Protein 9MKR (pdb70)

B-factor: mean 95.69, std 15.06, range [30.0, 100.0]

Sequence (214 aa):
PIVVQAAGGRSWKAVDSVMFQQLQTVAMQHGLVSEDFERQLAYYATTWTSKDILEVLAMMPGNRAQKELIQGKLNEEAERWRRNNPPPPAGGGLTVDQIMGVGQTNQAAAQANMDQARQICLQWVINALRAVRHMAHRPGNPMLVKQKTNEPYEDFAARLLEAIDAEPVTQPIKDYLKLTLSYTNASADCQKQMDRTLGQRVQQASVEEKMQAC

Structure (mmCIF, N/CA/C/O backbone):
data_9MKR
#
_entry.id   9MKR
#
_cell.length_a   1.00
_cell.length_b   1.00
_cell.length_c   1.00
_cell.angle_alpha   90.00
_cell.angle_beta   90.00
_cell.angle_gamma   90.00
#
_symmetry.space_group_name_H-M   'P 1'
#
loop_
_atom_site.group_PDB
_atom_site.id
_atom_site.type_symbol
_atom_site.label_atom_id
_atom_site.label_alt_id
_atom_site.label_comp_id
_atom_site.label_asym_id
_atom_site.label_entity_id
_atom_site.label_seq_id
_atom_site.pdbx_PDB_ins_code
_atom_site.Cartn_x
_atom_site.Cartn_y
_atom_site.Cartn_z
_atom_site.occupancy
_atom_site.B_iso_or_equiv
_atom_site.auth_seq_id
_atom_site.auth_comp_id
_atom_site.auth_asym_id
_atom_site.auth_atom_id
_atom_site.pdbx_PDB_model_num
ATOM 1 N N . PRO A 1 1 ? 106.552 123.307 103.031 1.00 30.00 1 PRO A N 1
ATOM 2 C CA . PRO A 1 1 ? 105.512 122.812 103.919 1.00 30.00 1 PRO A CA 1
ATOM 3 C C . PRO A 1 1 ? 105.898 122.947 105.379 1.00 30.00 1 PRO A C 1
ATOM 4 O O . PRO A 1 1 ? 107.097 123.113 105.678 1.00 30.00 1 PRO A O 1
ATOM 8 N N . ILE A 1 2 ? 104.908 122.877 106.270 1.00 100.00 2 ILE A N 1
ATOM 9 C CA . ILE A 1 2 ? 105.174 122.982 107.734 1.00 100.00 2 ILE A CA 1
ATOM 10 C C . ILE A 1 2 ? 104.758 121.663 108.393 1.00 100.00 2 ILE A C 1
ATOM 11 O O . ILE A 1 2 ? 103.634 121.198 108.115 1.00 100.00 2 ILE A O 1
ATOM 16 N N . VAL A 1 3 ? 105.624 121.088 109.230 1.00 100.00 3 VAL A N 1
ATOM 17 C CA . VAL A 1 3 ? 105.229 119.856 109.974 1.00 100.00 3 VAL A CA 1
ATOM 18 C C . VAL A 1 3 ? 105.023 120.243 111.448 1.00 100.00 3 VAL A C 1
ATOM 19 O O . VAL A 1 3 ? 105.949 120.831 112.048 1.00 100.00 3 VAL A O 1
ATOM 23 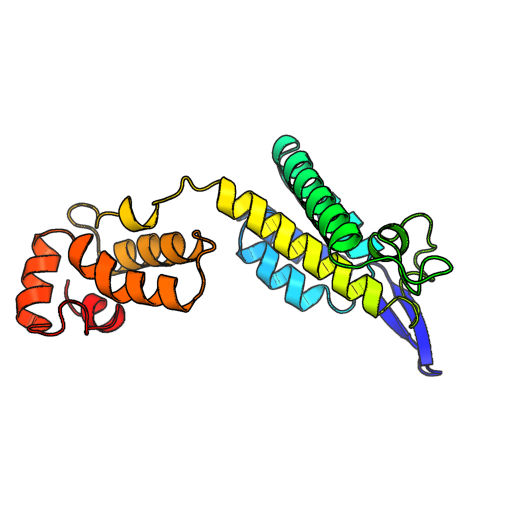N N . VAL A 1 4 ? 103.838 119.954 111.989 1.00 100.00 4 VAL A N 1
ATOM 24 C CA . VAL A 1 4 ? 103.541 120.288 113.413 1.00 100.00 4 VAL A CA 1
ATOM 25 C C . VAL A 1 4 ? 104.051 119.125 114.272 1.00 100.00 4 VAL A C 1
ATOM 26 O O . VAL A 1 4 ? 103.427 118.043 114.231 1.00 100.00 4 VAL A O 1
ATOM 30 N N . GLN A 1 5 ? 105.145 119.338 115.004 1.00 100.00 5 GLN A N 1
ATOM 31 C CA . GLN A 1 5 ? 105.743 118.235 115.799 1.00 100.00 5 GLN A CA 1
ATOM 32 C C . GLN A 1 5 ? 104.814 117.915 116.977 1.00 100.00 5 GLN A C 1
ATOM 33 O O . GLN A 1 5 ? 103.986 118.783 117.321 1.00 100.00 5 GLN A O 1
ATOM 39 N N . ALA A 1 6 ? 104.959 116.731 117.577 1.00 100.00 6 ALA A N 1
ATOM 40 C CA . ALA A 1 6 ? 104.035 116.301 118.655 1.00 100.00 6 ALA A CA 1
ATOM 41 C C . ALA A 1 6 ? 103.993 117.339 119.775 1.00 100.00 6 ALA A C 1
ATOM 42 O O . ALA A 1 6 ? 102.885 117.714 120.213 1.00 100.00 6 ALA A O 1
ATOM 44 N N . ALA A 1 7 ? 105.167 117.756 120.252 1.00 100.00 7 ALA A N 1
ATOM 45 C CA . ALA A 1 7 ? 105.232 118.754 121.343 1.00 100.00 7 ALA A CA 1
ATOM 46 C C . ALA A 1 7 ? 104.324 119.935 121.001 1.00 100.00 7 ALA A C 1
ATOM 47 O O . ALA A 1 7 ? 103.685 120.487 121.921 1.00 100.00 7 ALA A O 1
ATOM 49 N N . GLY A 1 8 ? 104.297 120.334 119.725 1.00 95.94 8 GLY A N 1
ATOM 50 C CA . GLY A 1 8 ? 103.498 121.503 119.307 1.00 95.94 8 GLY A CA 1
ATOM 51 C C . GLY A 1 8 ? 104.332 122.465 118.483 1.00 95.94 8 GLY A C 1
ATOM 52 O O . GLY A 1 8 ? 103.736 123.278 117.749 1.00 95.94 8 GLY A O 1
ATOM 53 N N . GLY A 1 9 ? 105.660 122.380 118.589 1.00 100.00 9 GLY A N 1
ATOM 54 C CA . GLY A 1 9 ? 106.562 123.258 117.817 1.00 100.00 9 GLY A CA 1
ATOM 55 C C . GLY A 1 9 ? 106.523 122.882 116.356 1.00 100.00 9 GLY A C 1
ATOM 56 O O . GLY A 1 9 ? 106.155 121.730 116.066 1.00 100.00 9 GLY A O 1
ATOM 57 N N . ARG A 1 10 ? 106.841 123.804 115.447 1.00 100.00 10 ARG A N 1
ATOM 58 C CA . ARG A 1 10 ? 106.692 123.436 114.015 1.00 100.00 10 ARG A CA 1
ATOM 59 C C . ARG A 1 10 ? 108.067 123.439 113.329 1.00 100.00 10 ARG A C 1
ATOM 60 O O . ARG A 1 10 ? 108.943 124.223 113.750 1.00 100.00 10 ARG A O 1
ATOM 68 N N . SER A 1 11 ? 108.234 122.587 112.316 1.00 100.00 11 SER A N 1
ATOM 69 C CA . SER A 1 11 ? 109.522 122.504 111.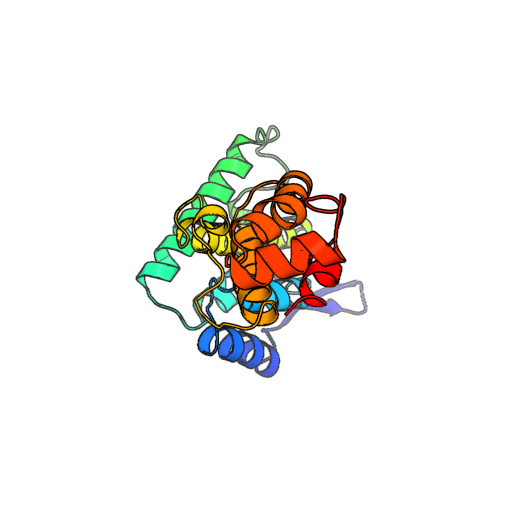581 1.00 100.00 11 SER A CA 1
ATOM 70 C C . SER A 1 11 ? 109.248 122.559 110.075 1.00 100.00 11 SER A C 1
ATOM 71 O O . SER A 1 11 ? 108.115 122.231 109.668 1.00 100.00 11 SER A O 1
ATOM 74 N N . TRP A 1 12 ? 110.257 122.905 109.278 1.00 100.00 12 TRP A N 1
ATOM 75 C CA . TRP A 1 12 ? 110.046 123.049 107.816 1.00 100.00 12 TRP A CA 1
ATOM 76 C C . TRP A 1 12 ? 110.408 121.772 107.065 1.00 100.00 12 TRP A C 1
ATOM 77 O O . TRP A 1 12 ? 111.385 121.105 107.455 1.00 100.00 12 TRP A O 1
ATOM 88 N N . LYS A 1 13 ? 109.633 121.438 106.033 1.00 100.00 13 LYS A N 1
ATOM 89 C CA . LYS A 1 13 ? 109.955 120.274 105.170 1.00 100.00 13 LYS A CA 1
ATOM 90 C C . LYS A 1 13 ? 109.769 120.727 103.715 1.00 100.00 13 LYS A C 1
ATOM 91 O O . LYS A 1 13 ? 108.829 121.507 103.466 1.00 100.00 13 LYS A O 1
ATOM 97 N N . ALA A 1 14 ? 110.623 120.270 102.799 1.00 100.00 14 ALA A N 1
ATOM 98 C CA . ALA A 1 14 ? 110.546 120.719 101.387 1.00 100.00 14 ALA A CA 1
ATOM 99 C C . ALA A 1 14 ? 109.287 120.161 100.720 1.00 100.00 14 ALA A C 1
ATOM 100 O O . ALA A 1 14 ? 108.853 119.055 101.101 1.00 100.00 14 ALA A O 1
ATOM 102 N N . VAL A 1 15 ? 108.721 120.891 99.752 1.00 100.00 15 VAL A N 1
ATOM 103 C CA . VAL A 1 15 ? 107.544 120.355 99.001 1.00 100.00 15 VAL A CA 1
ATOM 104 C C . VAL A 1 15 ? 107.906 118.940 98.528 1.00 100.00 15 VAL A C 1
ATOM 105 O O . VAL A 1 15 ? 109.022 118.753 98.002 1.00 100.00 15 VAL A O 1
ATOM 109 N N . ASP A 1 16 ? 107.000 117.983 98.717 1.00 100.00 16 ASP A N 1
ATOM 110 C CA . ASP A 1 16 ? 107.308 116.575 98.357 1.00 100.00 16 ASP A CA 1
ATOM 111 C C . ASP A 1 16 ? 107.463 116.499 96.837 1.00 100.00 16 ASP A C 1
ATOM 112 O O . ASP A 1 16 ? 106.517 116.894 96.126 1.00 100.00 16 ASP A O 1
ATOM 117 N N . SER A 1 17 ? 108.620 116.034 96.365 1.00 100.00 17 SER A N 1
ATOM 118 C CA . SER A 1 17 ? 108.898 116.009 94.908 1.00 100.00 17 SER A CA 1
ATOM 119 C C . SER A 1 17 ? 107.611 115.695 94.137 1.00 100.00 17 SER A C 1
ATOM 120 O O . SER A 1 17 ? 107.344 116.385 93.132 1.00 100.00 17 SER A O 1
ATOM 123 N N . VAL A 1 18 ? 106.841 114.708 94.596 1.00 100.00 18 VAL A N 1
ATOM 124 C CA . VAL A 1 18 ? 105.630 114.281 93.834 1.00 100.00 18 VAL A CA 1
ATOM 125 C C . VAL A 1 18 ? 104.704 115.493 93.663 1.00 100.00 18 VAL A C 1
ATOM 126 O O . VAL A 1 18 ? 104.299 115.771 92.514 1.00 100.00 18 VAL A O 1
ATOM 130 N N . MET A 1 19 ? 104.401 116.190 94.760 1.00 100.00 19 MET A N 1
ATOM 131 C CA . MET A 1 19 ? 103.464 117.343 94.699 1.00 100.00 19 MET A CA 1
ATOM 132 C C . MET A 1 19 ? 104.059 118.431 93.791 1.00 100.00 19 MET A C 1
ATOM 133 O O . MET A 1 19 ? 103.293 119.044 93.017 1.00 100.00 19 MET A O 1
ATOM 138 N N . PHE A 1 20 ? 105.376 118.643 93.871 1.00 100.00 20 PHE A N 1
ATOM 139 C CA . PHE A 1 20 ? 106.026 119.668 93.014 1.00 100.00 20 PHE A CA 1
ATOM 140 C C . PHE A 1 20 ? 105.823 119.291 91.556 1.00 100.00 20 PHE A C 1
ATOM 141 O O . PHE A 1 20 ? 105.446 120.161 90.744 1.00 100.00 20 PHE A O 1
ATOM 149 N N . GLN A 1 21 ? 106.035 118.015 91.234 1.00 100.00 21 GLN A N 1
ATOM 150 C CA . GLN A 1 21 ? 105.880 117.555 89.830 1.00 100.00 21 GLN A CA 1
ATOM 151 C C . GLN A 1 21 ? 104.412 117.729 89.412 1.00 100.00 21 GLN A C 1
ATOM 152 O O . GLN A 1 21 ? 104.172 118.151 88.263 1.00 100.00 21 GLN A O 1
ATOM 158 N N . GLN A 1 22 ? 103.475 117.424 90.314 1.00 100.00 22 GLN A N 1
ATOM 159 C CA . GLN A 1 22 ? 102.041 117.502 89.945 1.00 100.00 22 GLN A CA 1
ATOM 160 C C . GLN A 1 22 ? 101.691 118.946 89.569 1.00 100.00 22 GLN A C 1
ATOM 161 O O . GLN A 1 22 ? 101.051 119.150 88.523 1.00 100.00 22 GLN A O 1
ATOM 167 N N . LEU A 1 23 ? 102.128 119.910 90.381 1.00 100.00 23 LEU A N 1
ATOM 168 C CA . LEU A 1 23 ? 101.859 121.336 90.063 1.00 100.00 23 LEU A CA 1
ATOM 169 C C . LEU A 1 23 ? 102.608 121.705 88.775 1.00 100.00 23 LEU A C 1
ATOM 170 O O . LEU A 1 23 ? 102.024 122.415 87.929 1.00 100.00 23 LEU A O 1
ATOM 175 N N . GLN A 1 24 ? 103.842 121.220 88.632 1.00 100.00 24 GLN A N 1
ATOM 176 C CA . GLN A 1 24 ? 104.656 121.553 87.437 1.00 100.00 24 GLN A CA 1
ATOM 177 C C . GLN A 1 24 ? 103.938 121.049 86.180 1.00 100.00 24 GLN A C 1
ATOM 178 O O . GLN A 1 24 ? 103.742 121.856 85.247 1.00 100.00 24 GLN A O 1
ATOM 184 N N . THR A 1 25 ? 103.552 119.771 86.161 1.00 100.00 25 THR A N 1
ATOM 185 C CA . THR A 1 25 ? 102.949 119.209 84.933 1.00 100.00 25 THR A CA 1
ATOM 186 C C . THR A 1 25 ? 101.707 120.008 84.605 1.00 100.00 25 THR A C 1
ATOM 187 O O . THR A 1 25 ? 101.507 120.318 83.417 1.00 100.00 25 THR A O 1
ATOM 191 N N . VAL A 1 26 ? 100.916 120.364 85.621 1.00 100.00 26 VAL A N 1
ATOM 192 C CA . VAL A 1 26 ? 99.640 121.094 85.364 1.00 100.00 26 VAL A CA 1
ATOM 193 C C . VAL A 1 26 ? 99.981 122.442 84.713 1.00 100.00 26 VAL A C 1
ATOM 194 O O . VAL A 1 26 ? 99.313 122.810 83.726 1.00 100.00 26 VAL A O 1
ATOM 198 N N . ALA A 1 27 ? 101.007 123.123 85.229 1.00 100.00 27 ALA A N 1
ATOM 199 C CA . ALA A 1 27 ? 101.408 124.426 84.653 1.00 100.00 27 ALA A CA 1
ATOM 200 C C . ALA A 1 27 ? 101.881 124.219 83.214 1.00 100.00 27 ALA A C 1
ATOM 201 O O . ALA A 1 27 ? 101.506 125.010 82.329 1.00 100.00 27 ALA A O 1
ATOM 203 N N . MET A 1 28 ? 102.683 123.177 82.989 1.00 100.00 28 MET A N 1
ATOM 204 C CA . MET A 1 28 ? 103.211 122.914 81.626 1.00 100.00 28 MET A CA 1
ATOM 205 C C . MET A 1 28 ? 102.044 122.571 80.687 1.00 100.00 28 MET A C 1
ATOM 206 O O . MET A 1 28 ? 102.005 123.121 79.565 1.00 100.00 28 MET A O 1
ATOM 211 N N . GLN A 1 29 ? 101.128 121.710 81.137 1.00 100.00 29 GLN A N 1
ATOM 212 C CA . GLN A 1 29 ? 99.965 121.305 80.303 1.00 100.00 29 GLN A CA 1
ATOM 213 C C . GLN A 1 29 ? 99.031 122.501 80.073 1.00 100.00 29 GLN A C 1
ATOM 214 O O . GLN A 1 29 ? 98.532 122.648 78.938 1.00 100.00 29 GLN A O 1
ATOM 220 N N . HIS A 1 30 ? 98.775 123.281 81.122 1.00 100.00 30 HIS A N 1
ATOM 221 C CA . HIS A 1 30 ? 97.900 124.473 80.985 1.00 100.00 30 HIS A CA 1
ATOM 222 C C . HIS A 1 30 ? 98.799 125.709 81.027 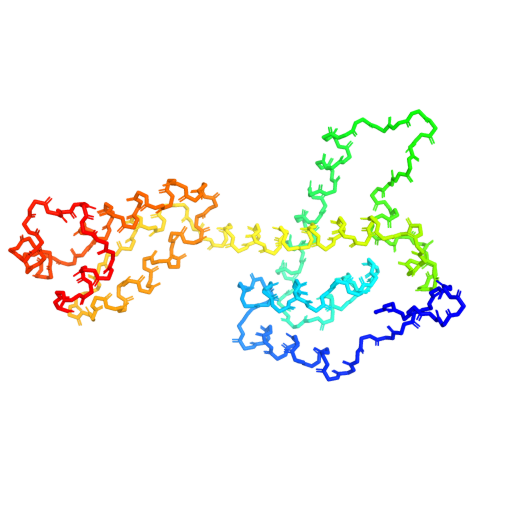1.00 100.00 30 HIS A C 1
ATOM 223 O O . HIS A 1 30 ? 99.579 125.919 80.074 1.00 100.00 30 HIS A O 1
ATOM 230 N N . GLY A 1 31 ? 98.699 126.498 82.096 1.00 100.00 31 GLY A N 1
ATOM 231 C CA . GLY A 1 31 ? 99.590 127.663 82.250 1.00 100.00 31 GLY A CA 1
ATOM 232 C C . GLY A 1 31 ? 99.859 127.934 83.714 1.00 100.00 31 GLY A C 1
ATOM 233 O O . GLY A 1 31 ? 99.022 127.533 84.549 1.00 100.00 31 GLY A O 1
ATOM 234 N N . LEU A 1 32 ? 100.979 128.584 84.030 1.00 100.00 32 LEU A N 1
ATOM 235 C CA . LEU A 1 32 ? 101.219 128.976 85.440 1.00 100.00 32 LEU A CA 1
ATOM 236 C C . LEU A 1 32 ? 100.096 129.948 85.816 1.00 100.00 32 LEU A C 1
ATOM 237 O O . LEU A 1 32 ? 99.583 129.860 86.952 1.00 100.00 32 LEU A O 1
ATOM 242 N N . VAL A 1 33 ? 99.728 130.828 84.883 1.00 100.00 33 VAL A N 1
ATOM 243 C CA . VAL A 1 33 ? 98.638 131.821 85.115 1.00 100.00 33 VAL A CA 1
ATOM 244 C C . VAL A 1 33 ? 97.271 131.137 84.960 1.00 100.00 33 VAL A C 1
ATOM 245 O O . VAL A 1 33 ? 96.256 131.748 85.362 1.00 100.00 33 VAL A O 1
ATOM 249 N N . SER A 1 34 ? 97.236 129.923 84.402 1.00 100.00 34 SER A N 1
ATOM 250 C CA . SER A 1 34 ? 95.936 129.248 84.131 1.00 100.00 34 SER A CA 1
ATOM 251 C C . SER A 1 34 ? 95.143 129.028 85.426 1.00 100.00 34 SER A C 1
ATOM 252 O O . SER A 1 34 ? 95.772 128.922 86.501 1.00 100.00 34 SER A O 1
ATOM 255 N N . GLU A 1 35 ? 93.817 128.922 85.310 1.00 100.00 35 GLU A N 1
ATOM 256 C CA . GLU A 1 35 ? 92.956 128.706 86.498 1.00 100.00 35 GLU A CA 1
ATOM 257 C C . GLU A 1 35 ? 93.328 127.369 87.146 1.00 100.00 35 GLU A C 1
ATOM 258 O O . GLU A 1 35 ? 93.393 127.310 88.390 1.00 100.00 35 GLU A O 1
ATOM 264 N N . ASP A 1 36 ? 93.566 126.343 86.327 1.00 100.00 36 ASP A N 1
ATOM 265 C CA . ASP A 1 36 ? 93.866 124.991 86.874 1.00 100.00 36 ASP A CA 1
ATOM 266 C C . ASP A 1 36 ? 94.996 125.105 87.902 1.00 100.00 36 ASP A C 1
ATOM 267 O O . ASP A 1 36 ? 94.809 124.637 89.046 1.00 100.00 36 ASP A O 1
ATOM 272 N N . PHE A 1 37 ? 96.121 125.705 87.508 1.00 100.00 37 PHE A N 1
ATOM 273 C CA . PHE A 1 37 ? 97.276 125.815 88.439 1.00 100.00 37 PHE A CA 1
ATOM 274 C C . PHE A 1 37 ? 96.812 126.514 89.716 1.00 100.00 37 PHE A C 1
ATOM 275 O O . PHE A 1 37 ? 97.191 126.073 90.822 1.00 100.00 37 PHE A O 1
ATOM 283 N N . GLU A 1 38 ? 95.990 127.556 89.576 1.00 100.00 38 GLU A N 1
ATOM 284 C CA . GLU A 1 38 ? 95.554 128.334 90.762 1.00 100.00 38 GLU A CA 1
ATOM 285 C C . GLU A 1 38 ? 94.776 127.407 91.703 1.00 100.00 38 GLU A C 1
ATOM 286 O O . GLU A 1 38 ? 94.995 127.485 92.930 1.00 100.00 38 GLU A O 1
ATOM 292 N N . ARG A 1 39 ? 93.894 126.575 91.143 1.00 100.00 39 ARG A N 1
ATOM 293 C CA . ARG A 1 39 ? 93.046 125.683 91.975 1.00 100.00 39 ARG A CA 1
ATOM 294 C C . ARG A 1 39 ? 93.940 124.744 92.794 1.00 100.00 39 ARG A C 1
ATOM 295 O O . ARG A 1 39 ? 93.838 124.763 94.041 1.00 100.00 39 ARG A O 1
ATOM 303 N N . GLN A 1 40 ? 94.790 123.966 92.120 1.00 100.00 40 GLN A N 1
ATOM 304 C CA . GLN A 1 40 ? 95.614 122.969 92.851 1.00 100.00 40 GLN A CA 1
ATOM 305 C C . GLN A 1 40 ? 96.534 123.707 93.835 1.00 100.00 40 GLN A C 1
ATOM 306 O O . GLN A 1 40 ? 96.701 123.213 94.971 1.00 100.00 40 GLN A O 1
ATOM 312 N N . LEU A 1 41 ? 97.093 124.841 93.410 1.00 100.00 41 LEU A N 1
ATOM 313 C CA . LEU A 1 41 ? 98.005 125.610 94.292 1.00 100.00 41 LEU A CA 1
ATOM 314 C C . LEU A 1 41 ? 97.276 125.909 95.606 1.00 100.00 41 LEU A C 1
ATOM 315 O O . LEU A 1 41 ? 97.811 125.540 96.665 1.00 100.00 41 LEU A O 1
ATOM 320 N N . ALA A 1 42 ? 96.072 126.479 95.534 1.00 100.00 42 ALA A N 1
ATOM 321 C CA . ALA A 1 42 ? 95.380 126.901 96.776 1.00 100.00 42 ALA A CA 1
ATOM 322 C C . ALA A 1 42 ? 95.138 125.700 97.689 1.00 100.00 42 ALA A C 1
ATOM 323 O O . ALA A 1 42 ? 95.351 125.826 98.913 1.00 100.00 42 ALA A O 1
ATOM 325 N N . TYR A 1 43 ? 94.707 124.575 97.122 1.00 100.00 43 TYR A N 1
ATOM 326 C CA . TYR A 1 43 ? 94.378 123.397 97.965 1.00 100.00 43 TYR A CA 1
ATOM 327 C C . TYR A 1 43 ? 95.634 122.892 98.663 1.00 100.00 43 TYR A C 1
ATOM 328 O O . TYR A 1 43 ? 95.569 122.589 99.871 1.00 100.00 43 TYR A O 1
ATOM 337 N N . TYR A 1 44 ? 96.755 122.818 97.941 1.00 100.00 44 TYR A N 1
ATOM 338 C CA . TYR A 1 44 ? 97.981 122.211 98.527 1.00 100.00 44 TYR A CA 1
ATOM 339 C C . TYR A 1 44 ? 98.889 123.241 99.184 1.00 100.00 44 TYR A C 1
ATOM 340 O O . TYR A 1 44 ? 99.866 122.807 99.823 1.00 100.00 44 TYR A O 1
ATOM 349 N N . ALA A 1 45 ? 98.601 124.539 99.060 1.00 100.00 45 ALA A N 1
ATOM 350 C CA . ALA A 1 45 ? 99.557 125.556 99.573 1.00 100.00 45 ALA A CA 1
ATOM 351 C C . ALA A 1 45 ? 99.271 125.952 101.023 1.00 100.00 45 ALA A C 1
ATOM 352 O O . ALA A 1 45 ? 100.032 126.784 101.560 1.00 100.00 45 ALA A O 1
ATOM 354 N N . THR A 1 46 ? 98.203 125.417 101.613 1.00 100.00 46 THR A N 1
ATOM 355 C CA . THR A 1 46 ? 97.851 125.777 102.999 1.00 100.00 46 THR A CA 1
ATOM 356 C C . THR A 1 46 ? 99.065 125.549 103.871 1.00 100.00 46 THR A C 1
ATOM 357 O O . THR A 1 46 ? 99.483 126.501 104.565 1.00 100.00 46 THR A O 1
ATOM 361 N N . THR A 1 47 ? 99.617 124.336 103.842 1.00 100.00 47 THR A N 1
ATOM 362 C CA . THR A 1 47 ? 100.807 123.987 104.649 1.00 100.00 47 THR A CA 1
ATOM 363 C C . THR A 1 47 ? 102.011 124.791 104.206 1.00 100.00 47 THR A C 1
ATOM 364 O O . THR A 1 47 ? 102.822 125.151 105.081 1.00 100.00 47 THR A O 1
ATOM 368 N N . TRP A 1 48 ? 102.141 125.076 102.909 1.00 100.00 48 TRP A N 1
ATOM 369 C CA . TRP A 1 48 ? 103.367 125.733 102.384 1.00 100.00 48 TRP A CA 1
ATOM 370 C C . TRP A 1 48 ? 103.683 127.032 103.113 1.00 100.00 48 TRP A C 1
ATOM 371 O O . TRP A 1 48 ? 102.766 127.854 103.270 1.00 100.00 48 TRP A O 1
ATOM 382 N N . THR A 1 49 ? 104.956 127.233 103.469 1.00 100.00 49 THR A N 1
ATOM 383 C CA . THR A 1 49 ? 105.396 128.471 104.147 1.00 100.00 49 THR A CA 1
ATOM 384 C C . THR A 1 49 ? 105.398 129.587 103.135 1.00 100.00 49 THR A C 1
ATOM 385 O O . THR A 1 49 ? 105.422 129.284 101.925 1.00 100.00 49 THR A O 1
ATOM 389 N N . SER A 1 50 ? 105.428 130.837 103.597 1.00 100.00 50 SER A N 1
ATOM 390 C CA . SER A 1 50 ? 105.345 131.984 102.658 1.00 100.00 50 SER A CA 1
ATOM 391 C C . SER A 1 50 ? 106.517 131.915 101.672 1.00 100.00 50 SER A C 1
ATOM 392 O O . SER A 1 50 ? 106.295 132.174 100.470 1.00 100.00 50 SER A O 1
ATOM 395 N N . LYS A 1 51 ? 107.707 131.560 102.161 1.00 100.00 51 LYS A N 1
ATOM 396 C CA . LYS A 1 51 ? 108.900 131.479 101.281 1.00 100.00 51 LYS A CA 1
ATOM 397 C C . LYS A 1 51 ? 108.673 130.408 100.205 1.00 100.00 51 LYS A C 1
ATOM 398 O O . LYS A 1 51 ? 108.998 130.673 99.028 1.00 100.00 51 LYS A O 1
ATOM 404 N N . ASP A 1 52 ? 108.123 129.255 100.592 1.00 100.00 52 ASP A N 1
ATOM 405 C CA . ASP A 1 52 ? 107.921 128.146 99.620 1.00 100.00 52 ASP A CA 1
ATOM 406 C C . ASP A 1 52 ? 106.931 128.598 98.542 1.00 100.00 52 ASP A C 1
ATOM 407 O O . ASP A 1 52 ? 107.184 128.322 97.352 1.00 100.00 52 ASP A O 1
ATOM 412 N N . ILE A 1 53 ? 105.862 129.290 98.945 1.00 100.00 53 ILE A N 1
ATOM 413 C CA . ILE A 1 53 ? 104.820 129.739 97.974 1.00 100.00 53 ILE A CA 1
ATOM 414 C C . ILE A 1 53 ? 105.506 130.578 96.887 1.00 100.00 53 ILE A C 1
ATOM 415 O O . ILE A 1 53 ? 104.984 130.621 95.754 1.00 100.00 53 ILE A O 1
ATOM 420 N N . LEU A 1 54 ? 106.640 131.200 97.217 1.00 100.00 54 LEU A N 1
ATOM 421 C CA . LEU A 1 54 ? 107.358 132.062 96.246 1.00 100.00 54 LEU A CA 1
ATOM 422 C C . LEU A 1 54 ? 108.483 131.292 95.528 1.00 100.00 54 LEU A C 1
ATOM 423 O O . LEU A 1 54 ? 108.699 131.590 94.340 1.00 100.00 54 LEU A O 1
ATOM 428 N N . GLU A 1 55 ? 109.179 130.361 96.195 1.00 100.00 55 GLU A N 1
ATOM 429 C CA . GLU A 1 55 ? 110.209 129.513 95.532 1.00 100.00 55 GLU A CA 1
ATOM 430 C C . GLU A 1 55 ? 109.547 128.448 94.645 1.00 100.00 55 GLU A C 1
ATOM 431 O O . GLU A 1 55 ? 110.004 128.294 93.507 1.00 100.00 55 GLU A O 1
ATOM 437 N N . VAL A 1 56 ? 108.483 127.786 95.109 1.00 100.00 56 VAL A N 1
ATOM 438 C CA . VAL A 1 56 ? 107.860 126.678 94.322 1.00 100.00 56 VAL A CA 1
ATOM 439 C C . VAL A 1 56 ? 106.965 127.301 93.240 1.00 100.00 56 VAL A C 1
ATOM 440 O O . VAL A 1 56 ? 106.335 126.549 92.496 1.00 100.00 56 VAL A O 1
ATOM 444 N N . LEU A 1 57 ? 106.869 128.627 93.177 1.00 100.00 57 LEU A N 1
ATOM 445 C CA . LEU A 1 57 ? 106.143 129.270 92.052 1.00 100.00 57 LEU A CA 1
ATOM 446 C C . LEU A 1 57 ? 107.200 129.629 91.006 1.00 100.00 57 LEU A C 1
ATOM 447 O O . LEU A 1 57 ? 106.917 129.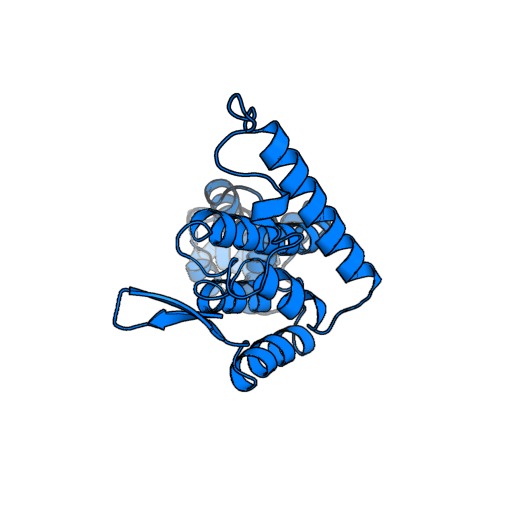487 89.805 1.00 100.00 57 LEU A O 1
ATOM 452 N N . ALA A 1 58 ? 108.386 130.047 91.448 1.00 100.00 58 ALA A N 1
ATOM 453 C CA . ALA A 1 58 ? 109.442 130.491 90.508 1.00 100.00 58 ALA A CA 1
ATOM 454 C C . ALA A 1 58 ? 110.108 129.298 89.823 1.00 100.00 58 ALA A C 1
ATOM 455 O O . ALA A 1 58 ? 110.770 129.516 88.796 1.00 100.00 58 ALA A O 1
ATOM 457 N N . MET A 1 59 ? 109.950 128.088 90.362 1.00 100.00 59 MET A N 1
ATOM 458 C CA . MET A 1 59 ? 110.508 126.884 89.698 1.00 100.00 59 MET A CA 1
ATOM 459 C C . MET A 1 59 ? 109.501 126.341 88.676 1.00 100.00 59 MET A C 1
ATOM 460 O O . MET A 1 59 ? 109.907 125.478 87.881 1.00 100.00 59 MET A O 1
ATOM 465 N N . MET A 1 60 ? 108.250 126.815 88.689 1.00 100.00 60 MET A N 1
ATOM 466 C CA . MET A 1 60 ? 107.191 126.268 87.796 1.00 100.00 60 MET A CA 1
ATOM 467 C C . MET A 1 60 ? 107.437 126.708 86.352 1.00 100.00 60 MET A C 1
ATOM 468 O O . MET A 1 60 ? 108.006 127.785 86.150 1.00 100.00 60 MET A O 1
ATOM 473 N N . PRO A 1 61 ? 107.018 125.930 85.339 1.00 100.00 61 PRO A N 1
ATOM 474 C CA . PRO A 1 61 ? 107.351 126.264 83.964 1.00 100.00 61 PRO A CA 1
ATOM 475 C C . PRO A 1 61 ? 106.517 127.344 83.313 1.00 100.00 61 PRO A C 1
ATOM 476 O O . PRO A 1 61 ? 105.292 127.217 83.205 1.00 100.00 61 PRO A O 1
ATOM 480 N N . GLY A 1 62 ? 107.185 128.396 82.851 1.00 100.00 62 GLY A N 1
ATOM 481 C CA . GLY A 1 62 ? 106.473 129.497 82.183 1.00 100.00 62 GLY A CA 1
ATOM 482 C C . GLY A 1 62 ? 107.422 130.418 81.447 1.00 100.00 62 GLY A C 1
ATOM 483 O O . GLY A 1 62 ? 108.644 130.275 81.635 1.00 100.00 62 GLY A O 1
ATOM 484 N N . ASN A 1 63 ? 106.884 131.344 80.652 1.00 100.00 63 ASN A N 1
ATOM 485 C CA . ASN A 1 63 ? 107.722 132.335 79.925 1.00 100.00 63 ASN A CA 1
ATOM 486 C C . ASN A 1 63 ? 108.318 133.323 80.932 1.00 100.00 63 ASN A C 1
ATOM 487 O O . ASN A 1 63 ? 107.740 133.482 82.025 1.00 100.00 63 ASN A O 1
ATOM 492 N N . ARG A 1 64 ? 109.433 133.964 80.581 1.00 100.00 64 ARG A N 1
ATOM 493 C CA . ARG A 1 64 ? 110.094 134.932 81.494 1.00 100.00 64 ARG A CA 1
ATOM 494 C C . ARG A 1 64 ? 109.350 136.276 81.461 1.00 100.00 64 ARG A C 1
ATOM 495 O O . ARG A 1 64 ? 109.399 137.005 82.471 1.00 100.00 64 ARG A O 1
ATOM 503 N N . ALA A 1 65 ? 108.699 136.594 80.341 1.00 100.00 65 ALA A N 1
ATOM 504 C CA . ALA A 1 65 ? 107.879 137.825 80.305 1.00 100.00 65 ALA A CA 1
ATOM 505 C C . ALA A 1 65 ? 106.706 137.626 81.263 1.00 100.00 65 ALA A C 1
ATOM 506 O O . ALA A 1 65 ? 106.382 138.557 82.027 1.00 100.00 65 ALA A O 1
ATOM 508 N N . GLN A 1 66 ? 106.118 136.428 81.244 1.00 100.00 66 GLN A N 1
ATOM 509 C CA . GLN A 1 66 ? 104.966 136.120 82.127 1.00 100.00 66 GLN A CA 1
ATOM 510 C C . GLN A 1 66 ? 105.389 136.225 83.597 1.00 100.00 66 GLN A C 1
ATOM 511 O O . GLN A 1 66 ? 104.624 136.811 84.391 1.00 100.00 66 GLN A O 1
ATOM 517 N N . LYS A 1 67 ? 106.567 135.699 83.938 1.00 100.00 67 LYS A N 1
ATOM 518 C CA . LYS A 1 67 ? 106.995 135.693 85.362 1.00 100.00 67 LYS A CA 1
ATOM 519 C C . LYS A 1 67 ? 107.177 137.142 85.836 1.00 100.00 67 LYS A C 1
ATOM 520 O O . LYS A 1 67 ? 106.799 137.439 86.989 1.00 100.00 67 LYS A O 1
ATOM 526 N N . GLU A 1 68 ? 107.716 138.009 84.976 1.00 100.00 68 GLU A N 1
ATOM 527 C CA . GLU A 1 68 ? 107.847 139.438 85.348 1.00 100.00 68 GLU A CA 1
ATOM 528 C C . GLU A 1 68 ? 106.459 139.980 85.715 1.00 100.00 68 GLU A C 1
ATOM 529 O O . GLU A 1 68 ? 106.344 140.642 86.763 1.00 100.00 68 GLU A O 1
ATOM 535 N N . LEU A 1 69 ? 105.440 139.680 84.903 1.00 100.00 69 LEU A N 1
ATOM 536 C CA . LEU A 1 69 ? 104.068 140.191 85.155 1.00 100.00 69 LEU A CA 1
ATOM 537 C C . LEU A 1 69 ? 103.543 139.631 86.486 1.00 100.00 69 LEU A C 1
ATOM 538 O O . LEU A 1 69 ? 103.000 140.418 87.272 1.00 100.00 69 LEU A O 1
ATOM 543 N N . ILE A 1 70 ? 103.737 138.336 86.746 1.00 100.00 70 ILE A N 1
ATOM 544 C CA . ILE A 1 70 ? 103.231 137.705 88.002 1.00 100.00 70 ILE A CA 1
ATOM 545 C C . ILE A 1 70 ? 103.928 138.396 89.179 1.00 100.00 70 ILE A C 1
ATOM 546 O O . ILE A 1 70 ? 103.292 138.555 90.234 1.00 100.00 70 ILE A O 1
ATOM 551 N N . GLN A 1 71 ? 105.184 138.794 88.998 1.00 100.00 71 GLN A N 1
ATOM 552 C CA . GLN A 1 71 ? 105.907 139.529 90.066 1.00 100.00 71 GLN A CA 1
ATOM 553 C C . GLN A 1 71 ? 105.496 141.004 90.010 1.00 100.00 71 GLN A C 1
ATOM 554 O O . GLN A 1 71 ? 105.569 141.667 91.062 1.00 100.00 71 GLN A O 1
ATOM 560 N N . GLY A 1 72 ? 105.050 141.496 88.849 1.00 100.00 72 GLY A N 1
ATOM 561 C CA . GLY A 1 72 ? 104.577 142.885 88.819 1.00 100.00 72 GLY A CA 1
ATOM 562 C C . GLY A 1 72 ? 103.373 142.953 89.729 1.00 100.00 72 GLY A C 1
ATOM 563 O O . GLY A 1 72 ? 103.399 143.770 90.664 1.00 100.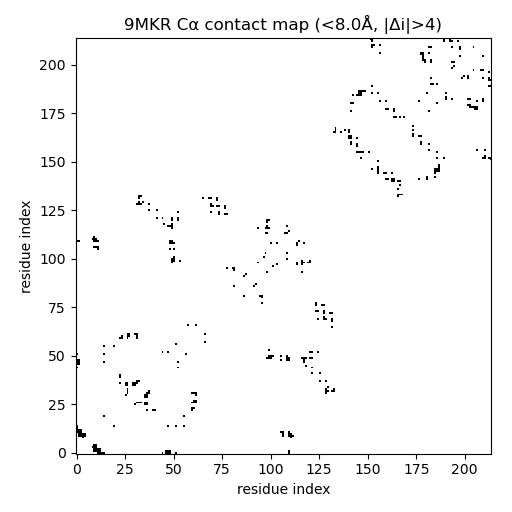00 72 GLY A O 1
ATOM 564 N N . LYS A 1 73 ? 102.392 142.070 89.532 1.00 100.00 73 LYS A N 1
ATOM 565 C CA . LYS A 1 73 ? 101.134 142.097 90.312 1.00 100.00 73 LYS A CA 1
ATOM 566 C C . LYS A 1 73 ? 101.404 141.818 91.792 1.00 100.00 73 LYS A C 1
ATOM 567 O O . LYS A 1 73 ? 100.709 142.388 92.608 1.00 100.00 73 LYS A O 1
ATOM 573 N N . LEU A 1 74 ? 102.320 140.933 92.134 1.00 100.00 74 LEU A N 1
ATOM 574 C CA . LEU A 1 74 ? 102.536 140.570 93.553 1.00 100.00 74 LEU A CA 1
ATOM 575 C C . LEU A 1 74 ? 103.054 141.828 94.225 1.00 100.00 74 LEU A C 1
ATOM 576 O O . LEU A 1 74 ? 102.790 141.996 95.417 1.00 100.00 74 LEU A O 1
ATOM 581 N N . ASN A 1 75 ? 103.750 142.681 93.472 1.00 100.00 75 ASN A N 1
ATOM 582 C CA . ASN A 1 75 ? 104.236 143.968 94.038 1.00 100.00 75 ASN A CA 1
ATOM 583 C C . ASN A 1 75 ? 103.041 144.898 94.262 1.00 100.00 75 ASN A C 1
ATOM 584 O O . ASN A 1 75 ? 102.943 145.479 95.363 1.00 100.00 75 ASN A O 1
ATOM 589 N N . GLU A 1 76 ? 102.149 145.011 93.277 1.00 100.00 76 GLU A N 1
ATOM 590 C CA . GLU A 1 76 ? 101.035 145.982 93.444 1.00 100.00 76 GLU A CA 1
ATOM 591 C C . GLU A 1 76 ? 100.098 145.433 94.537 1.00 100.00 76 GLU A C 1
ATOM 592 O O . GLU A 1 76 ? 99.522 146.250 95.280 1.00 100.00 76 GLU A O 1
ATOM 598 N N . GLU A 1 77 ? 99.984 144.108 94.666 1.00 100.00 77 GLU A N 1
ATOM 599 C CA . GLU A 1 77 ? 99.172 143.561 95.783 1.00 100.00 77 GLU A CA 1
ATOM 600 C C . GLU A 1 77 ? 99.820 143.995 97.101 1.00 100.00 77 GLU A C 1
ATOM 601 O O . GLU A 1 77 ? 99.088 144.434 98.013 1.00 100.00 77 GLU A O 1
ATOM 607 N N . ALA A 1 78 ? 101.147 143.884 97.182 1.00 100.00 78 ALA A N 1
ATOM 608 C CA . ALA A 1 78 ? 101.857 144.242 98.430 1.00 100.00 78 ALA A CA 1
ATOM 609 C C . ALA A 1 78 ? 101.699 145.735 98.715 1.00 100.00 78 ALA A C 1
ATOM 610 O O . ALA A 1 78 ? 101.413 146.097 99.877 1.00 100.00 78 ALA A O 1
ATOM 612 N N . GLU A 1 79 ? 101.865 146.578 97.691 1.00 100.00 79 GLU A N 1
ATOM 613 C CA . GLU A 1 79 ? 101.814 148.043 97.945 1.00 100.00 79 GLU A CA 1
ATOM 614 C C . GLU A 1 79 ? 100.387 148.368 98.411 1.00 100.00 79 GLU A C 1
ATOM 615 O O . GLU A 1 79 ? 100.235 149.177 99.347 1.00 100.00 79 GLU A O 1
ATOM 621 N N . ARG A 1 80 ? 99.391 147.728 97.794 1.00 100.00 80 ARG A N 1
ATOM 622 C CA . ARG A 1 80 ? 97.984 147.936 98.217 1.00 100.00 80 ARG A CA 1
ATOM 623 C C . ARG A 1 80 ? 97.864 147.574 99.704 1.00 100.00 80 ARG A C 1
ATOM 624 O O . ARG A 1 80 ? 97.375 148.415 100.481 1.00 100.00 80 ARG A O 1
ATOM 632 N N . TRP A 1 81 ? 98.309 146.406 100.090 1.00 100.00 81 TRP A N 1
ATOM 633 C CA . TRP A 1 81 ? 98.178 145.935 101.491 1.00 100.00 81 TRP A CA 1
ATOM 634 C C . TRP A 1 81 ? 98.868 146.939 102.406 1.00 100.00 81 TRP A C 1
ATOM 635 O O . TRP A 1 81 ? 98.317 147.259 103.482 1.00 100.00 81 TRP A O 1
ATOM 646 N N . ARG A 1 82 ? 100.031 147.431 101.979 1.00 100.00 82 ARG A N 1
ATOM 647 C CA . ARG A 1 82 ? 100.774 148.437 102.776 1.00 100.00 82 ARG A CA 1
ATOM 648 C C . ARG A 1 82 ? 99.912 149.700 102.890 1.00 100.00 82 ARG A C 1
ATOM 649 O O . ARG A 1 82 ? 99.900 150.316 103.974 1.00 100.00 82 ARG A O 1
ATOM 657 N N . ARG A 1 83 ? 99.231 150.071 101.803 1.00 100.00 83 ARG A N 1
ATOM 658 C CA . ARG A 1 83 ? 98.354 151.269 101.818 1.00 100.00 83 ARG A CA 1
ATOM 659 C C . ARG A 1 83 ? 97.052 150.941 102.560 1.00 100.00 83 ARG A C 1
ATOM 660 O O . ARG A 1 83 ? 96.807 151.560 103.617 1.00 100.00 83 ARG A O 1
ATOM 668 N N . ASN A 1 84 ? 96.255 150.011 102.026 1.00 100.00 84 ASN A N 1
ATOM 669 C CA . ASN A 1 84 ? 94.935 149.695 102.643 1.00 100.00 84 ASN A CA 1
ATOM 670 C C . ASN A 1 84 ? 95.049 149.763 104.167 1.00 100.00 84 ASN A C 1
ATOM 671 O O . ASN A 1 84 ? 94.099 150.260 104.803 1.00 100.00 84 ASN A O 1
ATOM 676 N N . ASN A 1 85 ? 96.151 149.270 104.736 1.00 66.15 85 ASN A N 1
ATOM 677 C CA . ASN A 1 85 ? 96.228 149.232 106.219 1.00 66.15 85 ASN A CA 1
ATOM 678 C C . ASN A 1 85 ? 97.295 150.207 106.706 1.00 66.15 85 ASN A C 1
ATOM 679 O O . ASN A 1 85 ? 98.460 150.065 106.294 1.00 66.15 85 ASN A O 1
ATOM 684 N N . PRO A 1 86 ? 96.984 151.147 107.622 1.00 96.39 86 PRO A N 1
ATOM 685 C CA . PRO A 1 86 ? 98.020 151.994 108.188 1.00 96.39 86 PRO A CA 1
ATOM 686 C C . PRO A 1 86 ? 98.901 151.077 109.005 1.00 96.39 86 PRO A C 1
ATOM 687 O O . PRO A 1 86 ? 98.359 150.168 109.665 1.00 96.39 86 PRO A O 1
ATOM 691 N N . PRO A 1 87 ? 100.240 151.249 109.025 1.00 94.62 87 PRO A N 1
ATOM 692 C CA . PRO A 1 87 ? 101.056 150.438 109.912 1.00 94.62 87 PRO A CA 1
ATOM 693 C C . PRO A 1 87 ? 100.683 150.789 111.339 1.00 94.62 87 PRO A C 1
ATOM 694 O O . PRO A 1 87 ? 100.485 151.985 111.633 1.00 94.62 87 PRO A O 1
ATOM 698 N N . PRO A 1 88 ? 100.587 149.815 112.270 1.00 53.89 88 PRO A N 1
ATOM 699 C CA . PRO A 1 88 ? 100.357 150.134 113.673 1.00 53.89 88 PRO A CA 1
ATOM 700 C C . PRO A 1 88 ? 101.609 150.799 114.214 1.00 53.89 88 PRO A C 1
ATOM 701 O O . PRO A 1 88 ? 102.701 150.550 113.670 1.00 53.89 88 PRO A O 1
ATOM 705 N N . PRO A 1 89 ? 101.528 151.643 115.268 1.00 30.00 89 PRO A N 1
ATOM 706 C CA . PRO A 1 89 ? 102.694 152.390 115.717 1.00 30.00 89 PRO A CA 1
ATOM 707 C C . PRO A 1 89 ? 103.707 151.362 116.183 1.00 30.00 89 PRO A C 1
ATOM 708 O O . PRO A 1 89 ? 103.243 150.351 116.754 1.00 30.00 89 PRO A O 1
ATOM 712 N N . ALA A 1 90 ? 105.009 151.587 115.937 1.00 30.00 90 ALA A N 1
ATOM 713 C CA . ALA A 1 90 ? 106.076 150.572 116.163 1.00 30.00 90 ALA A CA 1
ATOM 714 C C . ALA A 1 90 ? 106.109 149.667 114.927 1.00 30.00 90 ALA A C 1
ATOM 715 O O . ALA A 1 90 ? 106.853 148.663 114.934 1.00 30.00 90 ALA A O 1
ATOM 717 N N . GLY A 1 91 ? 105.322 150.009 113.902 1.00 30.00 91 GLY A N 1
ATOM 718 C CA . GLY A 1 91 ? 105.299 149.286 112.610 1.00 30.00 91 GLY A CA 1
ATOM 719 C C . GLY A 1 91 ? 104.396 148.075 112.639 1.00 30.00 91 GLY A C 1
ATOM 720 O O . GLY A 1 91 ? 104.303 147.395 111.594 1.00 30.00 91 GLY A O 1
ATOM 721 N N . GLY A 1 92 ? 103.744 147.800 113.769 1.00 46.10 92 GLY A N 1
ATOM 722 C CA . GLY A 1 92 ? 102.694 146.765 113.804 1.00 46.10 92 GLY A CA 1
ATOM 723 C C . GLY A 1 92 ? 103.157 145.336 113.925 1.00 46.10 92 GLY A C 1
ATOM 724 O O . GLY A 1 92 ? 104.382 145.108 113.990 1.00 46.10 92 GLY A O 1
ATOM 72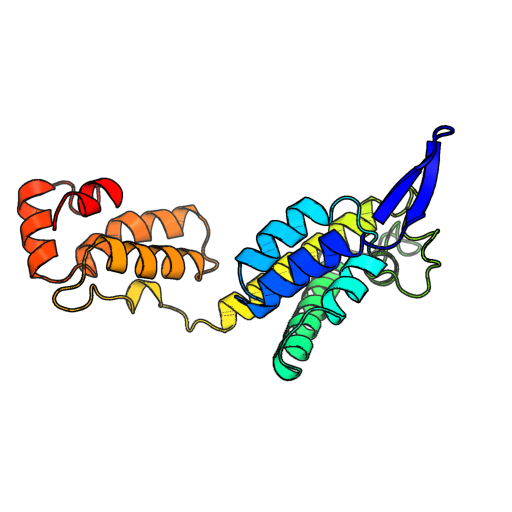5 N N . GLY A 1 93 ? 102.201 144.404 113.953 1.00 76.69 93 GLY A N 1
ATOM 726 C CA . GLY A 1 93 ? 102.517 142.965 113.932 1.00 76.69 93 GLY A CA 1
ATOM 727 C C . GLY A 1 93 ? 103.196 142.499 112.661 1.00 76.69 93 GLY A C 1
ATOM 728 O O . GLY A 1 93 ? 104.128 141.677 112.771 1.00 76.69 93 GLY A O 1
ATOM 729 N N . LEU A 1 94 ? 102.767 142.994 111.491 1.00 100.00 94 LEU A N 1
ATOM 730 C CA . LEU A 1 94 ? 103.276 142.396 110.228 1.00 100.00 94 LEU A CA 1
ATOM 731 C C . LEU A 1 94 ? 103.824 143.408 109.211 1.00 100.00 94 LEU A C 1
ATOM 732 O O . LEU A 1 94 ? 103.471 144.597 109.314 1.00 100.00 94 LEU A O 1
ATOM 737 N N . THR A 1 95 ? 104.636 142.936 108.258 1.00 100.00 95 THR A N 1
ATOM 738 C CA . THR A 1 95 ? 105.252 143.759 107.204 1.00 100.00 95 THR A CA 1
ATOM 739 C C . THR A 1 95 ? 105.151 142.988 105.916 1.00 100.00 95 THR A C 1
ATOM 740 O O . THR A 1 95 ? 105.115 141.752 105.988 1.00 100.00 95 THR A O 1
ATOM 744 N N . VAL A 1 96 ? 105.172 143.663 104.769 1.00 100.00 96 VAL A N 1
ATOM 745 C CA . VAL A 1 96 ? 105.171 142.922 103.475 1.00 100.00 96 VAL A CA 1
ATOM 746 C C . VAL A 1 96 ? 106.383 141.983 103.491 1.00 100.00 96 VAL A C 1
ATOM 747 O O . VAL A 1 96 ? 106.257 140.843 103.020 1.00 100.00 96 VAL A O 1
ATOM 751 N N . ASP A 1 97 ? 107.504 142.435 104.039 1.00 100.00 97 ASP A N 1
ATOM 752 C CA . ASP A 1 97 ? 108.681 141.538 104.170 1.00 100.00 97 ASP A CA 1
ATOM 753 C C . ASP A 1 97 ? 108.262 140.262 104.899 1.00 100.00 97 ASP A C 1
ATOM 754 O O . ASP A 1 97 ? 108.461 139.180 104.324 1.00 100.00 97 ASP A O 1
ATOM 759 N N . GLN A 1 98 ? 107.716 140.366 106.113 1.00 100.00 98 GLN A N 1
ATOM 760 C CA . GLN A 1 98 ? 107.417 139.106 106.828 1.00 100.00 98 GLN A CA 1
ATOM 761 C C . GLN A 1 98 ? 106.514 138.277 105.922 1.00 100.00 98 GLN A C 1
ATOM 762 O O . GLN A 1 98 ? 106.773 137.095 105.757 1.00 100.00 98 GLN A O 1
ATOM 768 N N . ILE A 1 99 ? 105.532 138.902 105.296 1.00 100.00 99 ILE A N 1
ATOM 769 C CA . ILE A 1 99 ? 104.551 138.187 104.443 1.00 100.00 99 ILE A CA 1
ATOM 770 C C . ILE A 1 99 ? 105.279 137.527 103.275 1.00 100.00 99 ILE A C 1
ATOM 771 O O . ILE A 1 99 ? 104.970 136.373 103.024 1.00 100.00 99 ILE A O 1
ATOM 776 N N . MET A 1 100 ? 106.241 138.182 102.632 1.00 100.00 100 MET A N 1
ATOM 777 C CA . MET A 1 100 ? 106.899 137.629 101.414 1.00 100.00 100 MET A CA 1
ATOM 778 C C . MET A 1 100 ? 108.115 136.806 101.859 1.00 100.00 100 MET A C 1
ATOM 779 O O . MET A 1 100 ? 108.900 136.376 101.013 1.00 100.00 100 MET A O 1
ATOM 784 N N . GLY A 1 101 ? 108.234 136.578 103.155 1.00 100.00 101 GLY A N 1
ATOM 785 C CA . GLY A 1 101 ? 109.319 135.737 103.675 1.00 100.00 101 GLY A CA 1
ATOM 786 C C . GLY A 1 101 ? 110.664 136.251 103.296 1.00 100.00 101 GLY A C 1
ATOM 787 O O . GLY A 1 101 ? 111.419 135.485 102.692 1.00 100.00 101 GLY A O 1
ATOM 788 N N . VAL A 1 102 ? 110.956 137.506 103.644 1.00 100.00 102 VAL A N 1
ATOM 789 C CA . VAL A 1 102 ? 112.248 138.138 103.252 1.00 100.00 102 VAL A CA 1
ATOM 790 C C . VAL A 1 102 ? 113.226 138.022 104.427 1.00 100.00 102 VAL A C 1
ATOM 791 O O . VAL A 1 102 ? 112.877 138.487 105.531 1.00 100.00 102 VAL A O 1
ATOM 795 N N . GLY A 1 103 ? 114.399 137.430 104.185 1.00 98.28 103 GLY A N 1
ATOM 796 C CA . GLY A 1 103 ? 115.412 137.266 105.245 1.00 98.28 103 GLY A CA 1
ATOM 797 C C . GLY A 1 103 ? 114.882 136.480 106.426 1.00 98.28 103 GLY A C 1
ATOM 798 O O . GLY A 1 103 ? 115.023 136.962 107.567 1.00 98.28 103 GLY A O 1
ATOM 799 N N . GLN A 1 104 ? 114.276 135.321 106.165 1.00 100.00 104 GLN A N 1
ATOM 800 C CA . GLN A 1 104 ? 113.771 134.466 107.267 1.00 100.00 104 GLN A CA 1
ATOM 801 C C . GLN A 1 104 ? 114.247 133.023 107.042 1.00 100.00 104 GLN A C 1
ATOM 802 O O . GLN A 1 104 ? 114.182 132.547 105.897 1.00 100.00 104 GLN A O 1
ATOM 808 N N . THR A 1 105 ? 114.722 132.361 108.095 1.00 100.00 105 THR A N 1
ATOM 809 C CA . THR A 1 105 ? 115.143 130.962 107.949 1.00 100.00 105 THR A CA 1
ATOM 810 C C . THR A 1 105 ? 113.917 130.168 107.612 1.00 100.00 105 THR A C 1
ATOM 811 O O . THR A 1 105 ? 112.838 130.521 108.114 1.00 100.00 105 THR A O 1
ATOM 815 N N . ASN A 1 106 ? 114.067 129.090 106.852 1.00 100.00 106 ASN A N 1
ATOM 816 C CA . ASN A 1 106 ? 112.885 128.319 106.392 1.00 100.00 106 ASN A CA 1
ATOM 817 C C . ASN A 1 106 ? 112.236 127.631 107.592 1.00 100.00 106 ASN A C 1
ATOM 818 O O . ASN A 1 106 ? 111.107 127.151 107.437 1.00 100.00 106 ASN A O 1
ATOM 823 N N . GLN A 1 107 ? 112.918 127.579 108.732 1.00 100.00 107 GLN A N 1
ATOM 824 C CA . GLN A 1 107 ? 112.300 126.988 109.944 1.00 100.00 107 GLN A CA 1
ATOM 825 C C . GLN A 1 107 ? 111.698 128.104 110.809 1.00 100.00 107 GLN A C 1
ATOM 826 O O . GLN A 1 107 ? 111.121 127.774 111.853 1.00 100.00 107 GLN A O 1
ATOM 832 N N . ALA A 1 108 ? 111.809 129.369 110.397 1.00 100.00 108 ALA A N 1
ATOM 833 C CA . ALA A 1 108 ? 111.145 130.456 111.161 1.00 100.00 108 ALA A CA 1
ATOM 834 C C . ALA A 1 108 ? 109.958 131.013 110.380 1.00 100.00 108 ALA A C 1
ATOM 835 O O . ALA A 1 108 ? 109.102 131.649 111.012 1.00 100.00 108 ALA A O 1
ATOM 837 N N . ALA A 1 109 ? 109.928 130.817 109.062 1.00 100.00 109 ALA A N 1
ATOM 838 C CA . ALA A 1 109 ? 108.759 131.234 108.259 1.00 100.00 109 ALA A CA 1
ATOM 839 C C . ALA A 1 109 ? 107.695 130.151 108.380 1.00 100.00 109 ALA A C 1
ATOM 840 O O . ALA A 1 109 ? 106.641 130.282 107.742 1.00 100.00 109 ALA A O 1
ATOM 842 N N . ALA A 1 110 ? 107.977 129.112 109.168 1.00 100.00 110 ALA A N 1
ATOM 843 C CA . ALA A 1 110 ? 107.023 128.000 109.370 1.00 100.00 110 ALA A CA 1
ATOM 844 C C . ALA A 1 110 ? 106.622 127.900 110.837 1.00 100.00 110 ALA A C 1
ATOM 845 O O . ALA A 1 110 ? 105.973 126.909 111.199 1.00 100.00 110 ALA A O 1
ATOM 847 N N . GLN A 1 111 ? 107.019 128.871 111.656 1.00 100.00 111 GLN A N 1
ATOM 848 C CA . GLN A 1 111 ? 106.610 128.881 113.085 1.00 100.00 111 GLN A CA 1
ATOM 849 C C . GLN A 1 111 ? 105.195 129.461 113.193 1.00 100.00 111 GLN A C 1
ATOM 850 O O . GLN A 1 111 ? 104.715 130.030 112.195 1.00 100.00 111 GLN A O 1
ATOM 856 N N . ALA A 1 112 ? 104.560 129.332 114.359 1.00 100.00 112 ALA A N 1
ATOM 857 C CA . ALA A 1 112 ? 103.149 129.756 114.519 1.00 100.00 112 ALA A CA 1
ATOM 858 C C . ALA A 1 112 ? 102.982 131.256 114.284 1.00 100.00 112 ALA A C 1
ATOM 859 O O . ALA A 1 112 ? 101.900 131.683 113.840 1.00 100.00 112 ALA A O 1
ATOM 861 N N . ASN A 1 113 ? 104.020 132.036 114.567 1.00 100.00 113 ASN A N 1
ATOM 862 C CA . ASN A 1 113 ? 103.926 133.512 114.421 1.00 100.00 113 ASN A CA 1
ATOM 863 C C . ASN A 1 113 ? 103.676 133.865 112.953 1.00 100.00 113 ASN A C 1
ATOM 864 O O . ASN A 1 113 ? 103.099 134.940 112.705 1.00 100.00 113 ASN A O 1
ATOM 869 N N . MET A 1 114 ? 104.092 133.004 112.022 1.00 100.00 114 MET A N 1
ATOM 870 C CA . MET A 1 114 ? 103.984 133.320 110.575 1.00 100.00 114 MET A CA 1
ATOM 871 C C . MET A 1 114 ? 102.773 132.630 109.927 1.00 100.00 114 MET A C 1
ATOM 872 O O . MET A 1 114 ? 102.735 132.589 108.684 1.00 100.00 114 MET A O 1
ATOM 877 N N . ASP A 1 115 ? 101.822 132.116 110.708 1.00 100.00 115 ASP A N 1
ATOM 878 C CA . ASP A 1 115 ? 100.614 131.531 110.070 1.00 100.00 115 ASP A CA 1
ATOM 879 C C . ASP A 1 115 ? 99.883 132.608 109.276 1.00 100.00 115 ASP A C 1
ATOM 880 O O . ASP A 1 115 ? 99.514 132.344 108.123 1.00 100.00 115 ASP A O 1
ATOM 885 N N . GLN A 1 116 ? 99.690 133.780 109.874 1.00 100.00 116 GLN A N 1
ATOM 886 C CA . GLN A 1 116 ? 98.923 134.854 109.193 1.00 100.00 116 GLN A CA 1
ATOM 887 C C . GLN A 1 116 ? 99.687 135.326 107.945 1.00 100.00 116 GLN A C 1
ATOM 888 O O . GLN A 1 116 ? 99.051 135.471 106.892 1.00 100.00 116 GLN A O 1
ATOM 894 N N . ALA A 1 117 ? 100.987 135.587 108.086 1.00 100.00 117 ALA A N 1
ATOM 895 C CA . ALA A 1 117 ? 101.798 136.042 106.935 1.00 100.00 117 ALA A CA 1
ATOM 896 C C . ALA A 1 117 ? 101.760 134.969 105.849 1.00 100.00 117 ALA A C 1
ATOM 897 O O . ALA A 1 117 ? 101.714 135.319 104.650 1.00 100.00 117 ALA A O 1
ATOM 899 N N . ARG A 1 118 ? 101.759 133.700 106.261 1.00 100.00 118 ARG A N 1
ATOM 900 C CA . ARG A 1 118 ? 101.778 132.585 105.283 1.00 100.00 118 ARG A CA 1
ATOM 901 C C . ARG A 1 118 ? 100.511 132.645 104.424 1.00 100.00 118 ARG A C 1
ATOM 902 O O . ARG A 1 118 ? 100.615 132.453 103.194 1.00 100.00 118 ARG A O 1
ATOM 910 N N . GLN A 1 119 ? 99.367 132.921 105.050 1.00 100.00 119 GLN A N 1
ATOM 911 C CA . GLN A 1 119 ? 98.080 132.938 104.312 1.00 100.00 119 GLN A CA 1
ATOM 912 C C . GLN A 1 119 ? 98.024 134.175 103.410 1.00 100.00 119 GLN A C 1
ATOM 913 O O . GLN A 1 119 ? 97.566 134.045 102.255 1.00 100.00 119 GLN A O 1
ATOM 919 N N . ILE A 1 120 ? 98.483 135.322 103.912 1.00 100.00 120 ILE A N 1
ATOM 920 C CA . ILE A 1 120 ? 98.353 136.580 103.125 1.00 100.00 120 ILE A CA 1
ATOM 921 C C . ILE A 1 120 ? 99.203 136.437 101.851 1.00 100.00 120 ILE A C 1
ATOM 922 O O . ILE A 1 120 ? 98.734 136.881 100.788 1.00 100.00 120 ILE A O 1
ATOM 927 N N . CYS A 1 121 ? 100.386 135.827 101.973 1.00 100.00 121 CYS A N 1
ATOM 928 C CA . CYS A 1 121 ? 101.276 135.621 100.802 1.00 100.00 121 CYS A CA 1
ATOM 929 C C . CYS A 1 121 ? 100.530 134.813 99.733 1.00 100.00 121 CYS A C 1
ATOM 930 O O . CYS A 1 121 ? 100.472 135.276 98.574 1.00 100.00 121 CYS A O 1
ATOM 933 N N . LEU A 1 122 ? 99.965 133.665 100.117 1.00 100.00 122 LEU A N 1
ATOM 934 C CA . LEU A 1 122 ? 99.268 132.802 99.131 1.00 100.00 122 LEU A CA 1
ATOM 935 C C . LEU A 1 122 ? 98.105 133.603 98.539 1.00 100.00 122 LEU A C 1
ATOM 936 O O . LEU A 1 122 ? 97.922 133.569 97.305 1.00 100.00 122 LEU A O 1
ATOM 941 N N . GLN A 1 123 ? 97.379 134.325 99.392 1.00 100.00 123 GLN A N 1
ATOM 942 C CA . GLN A 1 123 ? 96.269 135.172 98.895 1.00 100.00 123 GLN A CA 1
ATOM 943 C C . GLN A 1 123 ? 96.803 136.039 97.749 1.00 100.00 123 GLN A C 1
ATOM 944 O O . GLN A 1 123 ? 96.148 136.081 96.688 1.00 100.00 123 GLN A O 1
ATOM 950 N N . TRP A 1 124 ? 97.963 136.674 97.941 1.00 100.00 124 TRP A N 1
ATOM 951 C CA . TRP A 1 124 ? 98.458 137.606 96.898 1.00 100.00 124 TRP A CA 1
ATOM 952 C C . TRP A 1 124 ? 98.828 136.812 95.649 1.00 100.00 124 TRP A C 1
ATOM 953 O O . TRP A 1 124 ? 98.512 137.278 94.538 1.00 100.00 124 TRP A O 1
ATOM 964 N N . VAL A 1 125 ? 99.472 135.654 95.823 1.00 100.00 125 VAL A N 1
ATOM 965 C CA . VAL A 1 125 ? 99.954 134.893 94.632 1.00 100.00 125 VAL A CA 1
ATOM 966 C C . VAL A 1 125 ? 98.739 134.499 93.780 1.00 100.00 125 VAL A C 1
ATOM 967 O O . VAL A 1 125 ? 98.796 134.683 92.548 1.00 100.00 125 VAL A O 1
ATOM 971 N N . ILE A 1 126 ? 97.673 134.017 94.424 1.00 100.00 126 ILE A N 1
ATOM 972 C CA . ILE A 1 126 ? 96.470 133.579 93.660 1.00 100.00 126 ILE A CA 1
ATOM 973 C C . ILE A 1 126 ? 95.892 134.812 92.952 1.00 100.00 126 ILE A C 1
ATOM 974 O O . ILE A 1 126 ? 95.569 134.711 91.750 1.00 100.00 126 ILE A O 1
ATOM 979 N N . ASN A 1 127 ? 95.823 135.940 93.663 1.00 100.00 127 ASN A N 1
ATOM 980 C CA . ASN A 1 127 ? 95.284 137.191 93.063 1.00 100.00 127 ASN A CA 1
ATOM 981 C C . ASN A 1 127 ? 96.190 137.617 91.907 1.00 100.00 127 ASN A C 1
ATOM 982 O O . ASN A 1 127 ? 95.656 138.025 90.854 1.00 100.00 127 ASN A O 1
ATOM 987 N N . ALA A 1 128 ? 97.507 137.528 92.104 1.00 100.00 128 ALA A N 1
ATOM 988 C CA . ALA A 1 128 ? 98.468 137.934 91.052 1.00 100.00 128 ALA A CA 1
ATOM 989 C C . ALA A 1 128 ? 98.236 137.089 89.800 1.00 100.00 128 ALA A C 1
ATOM 990 O O . ALA A 1 128 ? 98.164 137.655 88.687 1.00 100.00 128 ALA A O 1
ATOM 992 N N . LEU A 1 129 ? 98.110 135.772 89.979 1.00 100.00 129 LEU A N 1
ATOM 993 C CA . LEU A 1 129 ? 97.910 134.872 88.816 1.00 100.00 129 LEU A CA 1
ATOM 994 C C . LEU A 1 129 ? 96.595 135.262 88.128 1.00 100.00 129 LEU A C 1
ATOM 995 O O . LEU A 1 129 ? 96.574 135.336 86.883 1.00 100.00 129 LEU A O 1
ATOM 1000 N N . ARG A 1 130 ? 95.556 135.539 88.919 1.00 100.00 130 ARG A N 1
ATOM 1001 C CA . ARG A 1 130 ? 94.244 135.921 88.338 1.00 100.00 130 ARG A CA 1
ATOM 1002 C C . ARG A 1 130 ? 94.408 137.228 87.553 1.00 100.00 130 ARG A C 1
ATOM 1003 O O . ARG A 1 130 ? 93.837 137.327 86.451 1.00 100.00 130 ARG A O 1
ATOM 1011 N N . ALA A 1 131 ? 95.164 138.184 88.097 1.00 100.00 131 ALA A N 1
ATOM 1012 C CA . ALA A 1 131 ? 95.293 139.499 87.427 1.00 100.00 131 ALA A CA 1
ATOM 1013 C C . ALA A 1 131 ? 95.952 139.318 86.059 1.00 100.00 131 ALA A C 1
ATOM 1014 O O . ALA A 1 131 ? 95.465 139.906 85.069 1.00 100.00 131 ALA A O 1
ATOM 1016 N N . VAL A 1 132 ? 97.051 138.564 86.017 1.00 100.00 132 VAL A N 1
ATOM 1017 C CA . VAL A 1 132 ? 97.739 138.302 84.720 1.00 100.00 132 VAL A CA 1
ATOM 1018 C C . VAL A 1 132 ? 96.719 137.637 83.785 1.00 100.00 132 VAL A C 1
ATOM 1019 O O . VAL A 1 132 ? 96.644 138.027 82.600 1.00 100.00 132 VAL A O 1
ATOM 1023 N N . ARG A 1 133 ? 95.950 136.685 84.314 1.00 100.00 133 ARG A N 1
ATOM 1024 C CA . ARG A 1 133 ? 94.955 135.968 83.482 1.00 100.00 133 ARG A CA 1
ATOM 1025 C C . ARG A 1 133 ? 93.911 136.967 82.974 1.00 100.00 133 ARG A C 1
ATOM 1026 O O . ARG A 1 133 ? 93.617 136.947 81.762 1.00 100.00 133 ARG A O 1
ATOM 1034 N N . HIS A 1 134 ? 93.365 137.794 83.869 1.00 30.00 134 HIS A N 1
ATOM 1035 C CA . HIS A 1 134 ? 92.288 138.743 83.475 1.00 30.00 134 HIS A CA 1
ATOM 1036 C C . HIS A 1 134 ? 92.787 139.666 82.361 1.00 30.00 134 HIS A C 1
ATOM 1037 O O . HIS A 1 134 ? 92.078 139.816 81.343 1.00 30.00 134 HIS A O 1
ATOM 1044 N N . MET A 1 135 ? 93.969 140.263 82.539 1.00 100.00 135 MET A N 1
ATOM 1045 C CA . MET A 1 135 ? 94.467 141.239 81.533 1.00 100.00 135 MET A CA 1
ATOM 1046 C C . MET A 1 135 ? 94.652 140.506 80.195 1.00 100.00 135 MET A C 1
ATOM 1047 O O . MET A 1 135 ? 94.396 141.123 79.139 1.00 100.00 135 MET A O 1
ATOM 1052 N N . ALA A 1 136 ? 95.093 139.246 80.248 1.00 100.00 136 ALA A N 1
ATOM 1053 C CA . ALA A 1 136 ? 95.324 138.464 79.011 1.00 100.00 136 ALA A CA 1
ATOM 1054 C C . ALA A 1 136 ? 94.046 138.464 78.171 1.00 100.00 136 ALA A C 1
ATOM 1055 O O . ALA A 1 136 ? 94.107 138.117 76.973 1.00 100.00 136 ALA A O 1
ATOM 1057 N N . HIS A 1 137 ? 92.924 138.847 78.786 1.00 99.42 137 HIS A N 1
ATOM 1058 C CA . HIS A 1 137 ? 91.630 138.889 78.056 1.00 99.42 137 HIS A CA 1
ATOM 1059 C C . HIS A 1 137 ? 91.189 140.346 77.891 1.00 99.42 137 HIS A C 1
ATOM 1060 O O . HIS A 1 137 ? 91.058 141.061 78.907 1.00 99.42 137 HIS A O 1
ATOM 1067 N N . ARG A 1 138 ? 90.958 140.773 76.646 1.00 30.00 138 ARG A N 1
ATOM 1068 C CA . ARG A 1 138 ? 90.463 142.153 76.402 1.00 30.00 138 ARG A CA 1
ATOM 1069 C C . ARG A 1 138 ? 89.030 142.248 76.951 1.00 30.00 138 ARG A C 1
ATOM 1070 O O . ARG A 1 138 ? 88.273 141.279 76.780 1.00 30.00 138 ARG A O 1
ATOM 1078 N N . PRO A 1 139 ? 88.609 143.368 77.574 1.00 89.91 139 PRO A N 1
ATOM 1079 C CA . PRO A 1 139 ? 87.284 143.436 78.178 1.00 89.91 139 PRO A CA 1
ATOM 1080 C C . PRO A 1 139 ? 86.181 143.289 77.139 1.00 89.91 139 PRO A C 1
ATOM 1081 O O . PRO A 1 139 ? 86.392 143.667 75.968 1.00 89.91 139 PRO A O 1
ATOM 1085 N N . GLY A 1 140 ? 85.030 142.748 77.552 1.00 92.23 140 GLY A N 1
ATOM 1086 C CA . GLY A 1 140 ? 83.925 142.515 76.601 1.00 92.23 140 GLY A CA 1
ATOM 1087 C C . GLY A 1 140 ? 83.973 141.127 75.991 1.00 92.23 140 GLY A C 1
ATOM 1088 O O . GLY A 1 140 ? 83.215 140.887 75.033 1.00 92.23 140 GLY A O 1
ATOM 1089 N N . ASN A 1 141 ? 84.799 140.229 76.536 1.00 100.00 141 ASN A N 1
ATOM 1090 C CA . ASN A 1 141 ? 84.955 138.872 75.941 1.00 100.00 141 ASN A CA 1
ATOM 1091 C C . ASN A 1 141 ? 83.613 138.135 75.894 1.00 100.00 141 ASN A C 1
ATOM 1092 O O . ASN A 1 141 ? 83.339 137.518 74.846 1.00 100.00 141 ASN A O 1
ATOM 1097 N N . PRO A 1 142 ? 82.749 138.160 76.934 1.00 100.00 142 PRO A N 1
ATOM 1098 C CA . PRO A 1 142 ? 81.456 137.502 76.827 1.00 100.00 142 PRO A CA 1
ATOM 1099 C C . PRO A 1 142 ? 80.660 138.145 75.704 1.00 100.00 142 PRO A C 1
ATOM 1100 O O . PRO A 1 142 ? 80.012 137.417 74.926 1.00 100.00 142 PRO A O 1
ATOM 1104 N N . MET A 1 143 ? 80.723 139.475 75.599 1.00 100.00 143 MET A N 1
ATOM 1105 C CA . MET A 1 143 ? 80.023 140.185 74.499 1.00 100.00 143 MET A CA 1
ATOM 1106 C C . MET A 1 143 ? 80.625 139.717 73.168 1.00 100.00 143 MET A C 1
ATOM 1107 O O . MET A 1 143 ? 79.852 139.487 72.213 1.00 100.00 143 MET A O 1
ATOM 1112 N N . LEU A 1 144 ? 81.951 139.570 73.121 1.00 100.00 144 LEU A N 1
ATOM 1113 C CA . LEU A 1 144 ? 82.644 139.135 71.880 1.00 100.00 144 LEU A CA 1
ATOM 1114 C C . LEU A 1 144 ? 82.182 137.723 71.497 1.00 100.00 144 LEU A C 1
ATOM 1115 O O . LEU A 1 144 ? 82.007 137.471 70.286 1.00 100.00 144 LEU A O 1
ATOM 1120 N N . VAL A 1 145 ? 81.990 136.842 72.483 1.00 100.00 145 VAL A N 1
ATOM 1121 C CA . VAL A 1 145 ? 81.657 135.422 72.155 1.00 100.00 145 VAL A CA 1
ATOM 1122 C C . VAL A 1 145 ? 80.355 135.384 71.343 1.00 100.00 145 VAL A C 1
ATOM 1123 O O . VAL A 1 145 ? 79.393 136.072 71.742 1.00 100.00 145 VAL A O 1
ATOM 1127 N N . LYS A 1 146 ? 80.337 134.608 70.256 1.00 97.22 146 LYS A N 1
ATOM 1128 C CA . LYS A 1 146 ? 79.114 134.437 69.429 1.00 97.22 146 LYS A CA 1
ATOM 1129 C C . LYS A 1 146 ? 79.059 132.953 69.048 1.00 97.22 146 LYS A C 1
ATOM 1130 O O . LYS A 1 146 ? 80.106 132.425 68.613 1.00 97.22 146 LYS A O 1
ATOM 1136 N N . GLN A 1 147 ? 77.906 132.299 69.208 1.00 82.36 147 GLN A N 1
ATOM 1137 C CA . GLN A 1 147 ? 77.877 130.832 68.965 1.00 82.36 147 GLN A CA 1
ATOM 1138 C C . GLN A 1 147 ? 78.429 130.590 67.556 1.00 82.36 147 GLN A C 1
ATOM 1139 O O . GLN A 1 147 ? 77.839 131.126 66.594 1.00 82.36 147 GLN A O 1
ATOM 1145 N N . LYS A 1 148 ? 79.508 129.812 67.436 1.00 30.00 148 LYS A N 1
ATOM 1146 C CA . LYS A 1 148 ? 80.144 129.656 66.101 1.00 30.00 148 LYS A CA 1
ATOM 1147 C C . LYS A 1 148 ? 79.162 128.935 65.163 1.00 30.00 148 LYS A C 1
ATOM 1148 O O . LYS A 1 148 ? 78.383 128.089 65.654 1.00 30.00 148 LYS A O 1
ATOM 1154 N N . THR A 1 149 ? 79.202 129.263 63.869 1.00 97.98 149 THR A N 1
ATOM 1155 C CA . THR A 1 149 ? 78.285 128.643 62.890 1.00 97.98 149 THR A CA 1
ATOM 1156 C C . THR A 1 149 ? 78.330 127.137 63.031 1.00 97.98 149 THR A C 1
ATOM 1157 O O . THR A 1 149 ? 79.450 126.579 63.019 1.00 97.98 149 THR A O 1
ATOM 1161 N N . ASN A 1 150 ? 77.164 126.497 63.168 1.00 43.34 150 ASN A N 1
ATOM 1162 C CA . ASN A 1 150 ? 77.094 125.020 63.230 1.00 43.34 150 ASN A CA 1
ATOM 1163 C C . ASN A 1 150 ? 78.035 124.501 64.321 1.00 43.34 150 ASN A C 1
ATOM 1164 O O . ASN A 1 150 ? 78.818 123.570 64.042 1.00 43.34 150 ASN A O 1
ATOM 1169 N N . GLU A 1 151 ? 78.017 125.109 65.504 1.00 30.00 151 GLU A N 1
ATOM 1170 C CA . GLU A 1 151 ? 78.841 124.543 66.606 1.00 30.00 151 GLU A CA 1
ATOM 1171 C C . GLU A 1 151 ? 77.910 124.175 67.766 1.00 30.00 151 GLU A C 1
ATOM 1172 O O . GLU A 1 151 ? 76.927 124.908 67.999 1.00 30.00 151 GLU A O 1
ATOM 1178 N N . PRO A 1 152 ? 78.118 123.048 68.491 1.00 83.50 152 PRO A N 1
ATOM 1179 C CA . PRO A 1 152 ? 77.192 122.674 69.547 1.00 83.50 152 PRO A CA 1
ATOM 1180 C C . PRO A 1 152 ? 77.029 123.826 70.518 1.00 83.50 152 PRO A C 1
ATOM 1181 O O . PRO A 1 152 ? 78.003 124.569 70.761 1.00 83.50 152 PRO A O 1
ATOM 1185 N N . TYR A 1 153 ? 75.836 123.958 71.097 1.00 100.00 153 TYR A N 1
ATOM 1186 C CA . TYR A 1 153 ? 75.643 125.007 72.131 1.00 100.00 153 TYR A CA 1
ATOM 1187 C C . TYR A 1 153 ? 76.614 124.700 73.260 1.00 100.00 153 TYR A C 1
ATOM 1188 O O . TYR A 1 153 ? 77.208 125.637 73.826 1.00 100.00 153 TYR A O 1
ATOM 1197 N N . GLU A 1 154 ? 76.770 123.414 73.584 1.00 100.00 154 GLU A N 1
ATOM 1198 C CA . GLU A 1 154 ? 77.748 123.014 74.626 1.00 100.00 154 GLU A CA 1
ATOM 1199 C C . GLU A 1 154 ? 79.070 123.759 74.382 1.00 100.00 154 GLU A C 1
ATOM 1200 O O . GLU A 1 154 ? 79.569 124.409 75.327 1.00 100.00 154 GLU A O 1
ATOM 1206 N N . ASP A 1 155 ? 79.610 123.668 73.162 1.00 100.00 155 ASP A N 1
ATOM 1207 C CA . ASP A 1 155 ? 80.897 124.347 72.845 1.00 100.00 155 ASP A CA 1
ATOM 1208 C C . ASP A 1 155 ? 80.738 125.851 73.085 1.00 100.00 155 ASP A C 1
ATOM 1209 O O . ASP A 1 155 ? 81.646 126.456 73.697 1.00 100.00 155 ASP A O 1
ATOM 1214 N N . PHE A 1 156 ? 79.619 126.426 72.637 1.00 100.00 156 PHE A N 1
ATOM 1215 C CA . PHE A 1 156 ? 79.364 127.873 72.875 1.00 100.00 156 PHE A CA 1
ATOM 1216 C C . PHE A 1 156 ? 79.304 128.145 74.369 1.00 100.00 156 PHE A C 1
ATOM 1217 O O . PHE A 1 156 ? 79.903 129.138 74.835 1.00 100.00 156 PHE A O 1
ATOM 1225 N N . ALA A 1 157 ? 78.619 127.274 75.109 1.00 100.00 157 ALA A N 1
ATOM 1226 C CA . ALA A 1 157 ? 78.475 127.503 76.562 1.00 100.00 157 ALA A CA 1
ATOM 1227 C C . ALA A 1 157 ? 79.871 127.479 77.180 1.00 100.00 157 ALA A C 1
ATOM 1228 O O . ALA A 1 157 ? 80.190 128.364 77.995 1.00 100.00 157 ALA A O 1
ATOM 1230 N N . ALA A 1 158 ? 80.703 126.529 76.746 1.00 100.00 158 ALA A N 1
ATOM 1231 C CA . ALA A 1 158 ? 82.052 126.401 77.340 1.00 100.00 158 ALA A CA 1
ATOM 1232 C C . ALA A 1 158 ? 82.855 127.676 77.081 1.00 100.00 158 ALA A C 1
ATOM 1233 O O . ALA A 1 158 ? 83.481 128.197 78.026 1.00 100.00 158 ALA A O 1
ATOM 1235 N N . ARG A 1 159 ? 82.819 128.184 75.847 1.00 100.00 159 ARG A N 1
ATOM 1236 C CA . ARG A 1 159 ? 83.520 129.462 75.561 1.00 100.00 159 ARG A CA 1
ATOM 1237 C C . ARG A 1 159 ? 82.876 130.583 76.390 1.00 100.00 159 ARG A C 1
ATOM 1238 O O . ARG A 1 159 ? 83.620 131.295 77.099 1.00 100.00 159 ARG A O 1
ATOM 1246 N N . LEU A 1 160 ? 81.549 130.718 76.322 1.00 100.00 160 LEU A N 1
ATOM 1247 C CA . LEU A 1 160 ? 80.886 131.853 77.015 1.00 100.00 160 LEU A CA 1
ATOM 1248 C C . LEU A 1 160 ? 81.123 131.759 78.529 1.00 100.00 160 LEU A C 1
ATOM 1249 O O . LEU A 1 160 ? 81.454 132.798 79.132 1.00 100.00 160 LEU A O 1
ATOM 1254 N N . LEU A 1 161 ? 80.988 130.567 79.115 1.00 100.00 161 LEU A N 1
ATOM 1255 C CA . LEU A 1 161 ? 81.114 130.464 80.594 1.00 100.00 161 LEU A CA 1
ATOM 1256 C C . LEU A 1 161 ? 82.537 130.872 81.006 1.00 100.00 161 LEU A C 1
ATOM 1257 O O . LEU A 1 161 ? 82.672 131.630 81.987 1.00 100.00 161 LEU A O 1
ATOM 1262 N N . GLU A 1 162 ? 83.548 130.388 80.281 1.00 100.00 162 GLU A N 1
ATOM 1263 C CA . GLU A 1 162 ? 84.949 130.786 80.579 1.00 100.00 162 GLU A CA 1
ATOM 1264 C C . GLU A 1 162 ? 85.096 132.303 80.382 1.00 100.00 162 GLU A C 1
ATOM 1265 O O . GLU A 1 162 ? 85.783 132.940 81.205 1.00 100.00 162 GLU A O 1
ATOM 1271 N N . ALA A 1 163 ? 84.471 132.850 79.336 1.00 100.00 163 ALA A N 1
ATOM 1272 C CA . ALA A 1 163 ? 84.579 134.302 79.063 1.00 100.00 163 ALA A CA 1
ATOM 1273 C C . ALA A 1 163 ? 83.975 135.072 80.237 1.00 100.00 163 ALA A C 1
ATOM 1274 O O . ALA A 1 163 ? 84.560 136.092 80.660 1.00 100.00 163 ALA A O 1
ATOM 1276 N N . ILE A 1 164 ? 82.844 134.589 80.755 1.00 100.00 164 ILE A N 1
ATOM 1277 C CA . ILE A 1 164 ? 82.206 135.240 81.937 1.00 100.00 164 ILE A CA 1
ATOM 1278 C C . ILE A 1 164 ? 83.151 135.067 83.136 1.00 100.00 164 ILE A C 1
ATOM 1279 O O . ILE A 1 164 ? 83.299 136.032 83.917 1.00 100.00 164 ILE A O 1
ATOM 1284 N N . ASP A 1 165 ? 83.778 133.895 83.261 1.00 100.00 165 ASP A N 1
ATOM 1285 C CA . ASP A 1 165 ? 84.769 133.667 84.349 1.00 100.00 165 ASP A CA 1
ATOM 1286 C C . ASP A 1 165 ? 85.977 134.587 84.150 1.00 100.00 165 ASP A C 1
ATOM 1287 O O . ASP A 1 165 ? 86.496 135.101 85.165 1.00 100.00 165 ASP A O 1
ATOM 1292 N N . ALA A 1 166 ? 86.406 134.777 82.899 1.00 100.00 166 ALA A N 1
ATOM 1293 C CA . ALA A 1 166 ? 87.579 135.636 82.610 1.00 100.00 166 ALA A CA 1
ATOM 1294 C C . ALA A 1 166 ? 87.342 137.034 83.184 1.00 100.00 166 ALA A C 1
ATOM 1295 O O . ALA A 1 166 ? 88.282 137.619 83.762 1.00 100.00 166 ALA A O 1
ATOM 1297 N N . GLU A 1 167 ? 86.122 137.554 83.025 1.00 100.00 167 GLU A N 1
ATOM 1298 C CA . GLU A 1 167 ? 85.799 138.906 83.546 1.00 100.00 167 GLU A CA 1
ATOM 1299 C C . GLU A 1 167 ? 85.905 138.881 85.078 1.00 100.00 167 GLU A C 1
ATOM 1300 O O . GLU A 1 167 ? 85.418 137.909 85.693 1.00 100.00 167 GLU A O 1
ATOM 1306 N N . PRO A 1 168 ? 86.509 139.906 85.718 1.00 100.00 168 PRO A N 1
ATOM 1307 C CA . PRO A 1 168 ? 86.599 139.950 87.169 1.00 100.00 168 PRO A CA 1
ATOM 1308 C C . PRO A 1 168 ? 85.366 140.597 87.776 1.00 100.00 168 PRO A C 1
ATOM 1309 O O . PRO A 1 168 ? 85.401 140.985 88.960 1.00 100.00 168 PRO A O 1
ATOM 1313 N N . VAL A 1 169 ? 84.295 140.711 86.986 1.00 100.00 169 VAL A N 1
ATOM 1314 C CA . VAL A 1 169 ? 83.038 141.349 87.475 1.00 100.00 169 VAL A CA 1
ATOM 1315 C C . VAL A 1 169 ? 82.404 140.457 88.554 1.00 100.00 169 VAL A C 1
ATOM 1316 O O . VAL A 1 169 ? 82.533 139.221 88.445 1.00 100.00 169 VAL A O 1
ATOM 1320 N N . THR A 1 170 ? 81.784 141.058 89.575 1.00 100.00 170 THR A N 1
ATOM 1321 C CA . THR A 1 170 ? 81.212 140.291 90.712 1.00 100.00 170 THR A CA 1
ATOM 1322 C C . THR A 1 170 ? 80.345 139.141 90.233 1.00 100.00 170 THR A C 1
ATOM 1323 O O . THR A 1 170 ? 79.815 139.210 89.105 1.00 100.00 170 THR A O 1
ATOM 1327 N N . GLN A 1 171 ? 80.160 138.129 91.086 1.00 100.00 171 GLN A N 1
ATOM 1328 C CA . GLN A 1 171 ? 79.363 136.936 90.698 1.00 100.00 171 GLN A CA 1
ATOM 1329 C C . GLN A 1 171 ? 77.958 137.349 90.221 1.00 100.00 171 GLN A C 1
ATOM 1330 O O . GLN A 1 171 ? 77.522 136.795 89.194 1.00 100.00 171 GLN A O 1
ATOM 1336 N N . PRO A 1 172 ? 77.224 138.283 90.871 1.00 100.00 172 PRO A N 1
ATOM 1337 C CA . PRO A 1 172 ? 75.876 138.601 90.423 1.00 100.00 172 PRO A CA 1
ATOM 1338 C C . PRO A 1 172 ? 75.827 139.153 89.003 1.00 100.00 172 PRO A C 1
ATOM 1339 O O . PRO A 1 172 ? 74.943 138.734 88.232 1.00 100.00 172 PRO A O 1
ATOM 1343 N N . ILE A 1 173 ? 76.719 140.084 88.661 1.00 100.00 173 ILE A N 1
ATOM 1344 C CA . ILE A 1 173 ? 76.736 140.591 87.255 1.00 100.00 173 ILE A CA 1
ATOM 1345 C C . ILE A 1 173 ? 77.171 139.453 86.314 1.00 100.00 173 ILE A C 1
ATOM 1346 O O . ILE A 1 173 ? 76.667 139.418 85.171 1.00 100.00 173 ILE A O 1
ATOM 1351 N N . LYS A 1 174 ? 78.026 138.538 86.780 1.00 100.00 174 LYS A N 1
ATOM 1352 C CA . LYS A 1 174 ? 78.388 137.375 85.926 1.00 100.00 174 LYS A CA 1
ATOM 1353 C C . LYS A 1 174 ? 77.126 136.548 85.643 1.00 100.00 174 LYS A C 1
ATOM 1354 O O . LYS A 1 174 ? 76.947 136.110 84.487 1.00 100.00 174 LYS A O 1
ATOM 1360 N N . ASP A 1 175 ? 76.287 136.350 86.662 1.00 100.00 175 ASP A N 1
ATOM 1361 C CA . ASP A 1 175 ? 75.054 135.536 86.490 1.00 100.00 175 ASP A CA 1
ATOM 1362 C C . ASP A 1 175 ? 74.192 136.169 85.395 1.00 100.00 175 ASP A C 1
ATOM 1363 O O . ASP A 1 175 ? 73.744 135.435 84.489 1.00 100.00 175 ASP A O 1
ATOM 1368 N N . TYR A 1 176 ? 73.977 137.483 85.477 1.00 100.00 176 TYR A N 1
ATOM 1369 C CA . TYR A 1 176 ? 73.131 138.182 84.476 1.00 100.00 176 TYR A CA 1
ATOM 1370 C C . TYR A 1 176 ? 73.624 137.824 83.084 1.00 100.00 176 TYR A C 1
ATOM 1371 O O . TYR A 1 176 ? 72.794 137.579 82.182 1.00 100.00 176 TYR A O 1
ATOM 1380 N N . LEU A 1 177 ? 74.946 137.783 82.908 1.00 100.00 177 LEU A N 1
ATOM 1381 C CA . LEU A 1 177 ? 75.518 137.495 81.569 1.00 100.00 177 LEU A CA 1
ATOM 1382 C C . LEU A 1 177 ? 75.096 136.084 81.130 1.00 100.00 177 LEU A C 1
ATOM 1383 O O . LEU A 1 177 ? 74.703 135.921 79.957 1.00 100.00 177 LEU A O 1
ATOM 1388 N N . LYS A 1 178 ? 75.150 135.114 82.046 1.00 100.00 178 LYS A N 1
ATOM 1389 C CA . LYS A 1 178 ? 74.800 133.712 81.700 1.00 100.00 178 LYS A CA 1
ATOM 1390 C C . LYS A 1 178 ? 73.356 133.678 81.188 1.00 100.00 178 LYS A C 1
ATOM 1391 O O . LYS A 1 178 ? 73.069 132.887 80.266 1.00 100.00 178 LYS A O 1
ATOM 1397 N N . LEU A 1 179 ? 72.491 134.513 81.763 1.00 100.00 179 LEU A N 1
ATOM 1398 C CA . LEU A 1 179 ? 71.057 134.558 81.380 1.00 100.00 179 LEU A CA 1
ATOM 1399 C C . LEU A 1 179 ? 70.853 135.401 80.112 1.00 100.00 179 LEU A C 1
ATOM 1400 O O . LEU A 1 179 ? 70.049 134.980 79.254 1.00 100.00 179 LEU A O 1
ATOM 1405 N N . THR A 1 180 ? 71.531 136.545 80.004 1.00 100.00 180 THR A N 1
ATOM 1406 C CA . THR A 1 180 ? 71.257 137.466 78.877 1.00 100.00 180 THR A CA 1
ATOM 1407 C C . THR A 1 180 ? 72.108 137.150 77.669 1.00 100.00 180 THR A C 1
ATOM 1408 O O . THR A 1 180 ? 71.525 136.877 76.597 1.00 100.00 180 THR A O 1
ATOM 1412 N N . LEU A 1 181 ? 73.434 137.163 77.817 1.00 100.00 181 LEU A N 1
ATOM 1413 C CA . LEU A 1 181 ? 74.314 137.006 76.629 1.00 100.00 181 LEU A CA 1
ATOM 1414 C C . LEU A 1 181 ? 74.069 135.652 75.951 1.00 100.00 181 LEU A C 1
ATOM 1415 O O . LEU A 1 181 ? 74.028 135.621 74.705 1.00 100.00 181 LEU A O 1
ATOM 1420 N N . SER A 1 182 ? 73.900 134.586 76.731 1.00 100.00 182 SER A N 1
ATOM 1421 C CA . SER A 1 182 ? 73.753 133.241 76.119 1.00 100.00 182 SER A CA 1
ATOM 1422 C C . SER A 1 182 ? 72.755 133.295 74.953 1.00 100.00 182 SER A C 1
ATOM 1423 O O . SER A 1 182 ? 73.153 132.940 73.826 1.00 100.00 182 SER A O 1
ATOM 1426 N N . TYR A 1 183 ? 71.518 133.729 75.212 1.00 100.00 183 TYR A N 1
ATOM 1427 C CA . TYR A 1 183 ? 70.471 133.732 74.153 1.00 100.00 183 TYR A CA 1
ATOM 1428 C C . TYR A 1 183 ? 70.895 134.655 73.011 1.00 100.00 183 TYR A C 1
ATOM 1429 O O . TYR A 1 183 ? 70.698 134.293 71.831 1.00 100.00 183 TYR A O 1
ATOM 1438 N N . THR A 1 184 ? 71.409 135.842 73.345 1.00 100.00 184 THR A N 1
ATOM 1439 C CA . THR A 1 184 ? 71.761 136.827 72.298 1.00 100.00 184 THR A CA 1
ATOM 1440 C C . THR A 1 184 ? 72.926 136.301 71.491 1.00 100.00 184 THR A C 1
ATOM 1441 O O . THR A 1 184 ? 72.825 136.284 70.246 1.00 100.00 184 THR A O 1
ATOM 1445 N N . ASN A 1 185 ? 73.992 135.876 72.171 1.00 100.00 185 ASN A N 1
ATOM 1446 C CA . ASN A 1 185 ? 75.205 135.371 71.471 1.00 100.00 185 ASN A CA 1
ATOM 1447 C C . ASN A 1 185 ? 74.821 134.125 70.668 1.00 100.00 185 ASN A C 1
ATOM 1448 O O . ASN A 1 185 ? 75.358 133.952 69.552 1.00 100.00 185 ASN A O 1
ATOM 1453 N N . ALA A 1 186 ? 73.942 133.284 71.223 1.00 100.00 186 ALA A N 1
ATOM 1454 C CA . ALA A 1 186 ? 73.482 132.065 70.514 1.00 100.00 186 ALA A CA 1
ATOM 1455 C C . ALA A 1 186 ? 73.248 132.370 69.033 1.00 100.00 186 ALA A C 1
ATOM 1456 O O . ALA A 1 186 ? 72.576 133.378 68.720 1.00 100.00 186 ALA A O 1
ATOM 1458 N N . SER A 1 187 ? 73.761 131.508 68.151 1.00 100.00 187 SER A N 1
ATOM 1459 C CA . SER A 1 187 ? 73.594 131.702 66.689 1.00 100.00 187 SER A CA 1
ATOM 1460 C C . SER A 1 187 ? 72.099 131.741 66.390 1.00 100.00 187 SER A C 1
ATOM 1461 O O . SER A 1 187 ? 71.368 131.000 67.065 1.00 100.00 187 SER A O 1
ATOM 1464 N N . ALA A 1 188 ? 71.683 132.527 65.396 1.00 100.00 188 ALA A N 1
ATOM 1465 C CA . ALA A 1 188 ? 70.243 132.678 65.073 1.00 100.00 188 ALA A CA 1
ATOM 1466 C C . ALA A 1 188 ? 69.525 131.326 65.075 1.00 100.00 188 ALA A C 1
ATOM 1467 O O . ALA A 1 188 ? 68.424 131.249 65.653 1.00 100.00 188 ALA A O 1
ATOM 1469 N N . ASP A 1 189 ? 70.111 130.294 64.460 1.00 100.00 189 ASP A N 1
ATOM 1470 C CA . ASP A 1 189 ? 69.369 129.007 64.335 1.00 100.00 189 ASP A CA 1
ATOM 1471 C C . ASP A 1 189 ? 69.057 128.435 65.722 1.00 100.00 189 ASP A C 1
ATOM 1472 O O . ASP A 1 189 ? 67.876 128.101 65.960 1.00 100.00 189 ASP A O 1
ATOM 1477 N N . CYS A 1 190 ? 70.064 128.299 66.589 1.00 100.00 190 CYS A N 1
ATOM 1478 C CA . CYS A 1 190 ? 69.770 127.861 67.978 1.00 100.00 190 CYS A CA 1
ATOM 1479 C C . CYS A 1 190 ? 68.861 128.893 68.652 1.00 100.00 190 CYS A C 1
ATOM 1480 O O . CYS A 1 190 ? 67.940 128.474 69.373 1.00 100.00 190 CYS A O 1
ATOM 1483 N N . GLN A 1 191 ? 69.097 130.180 68.399 1.00 100.00 191 GLN A N 1
ATOM 1484 C CA . GLN A 1 191 ? 68.314 131.236 69.091 1.00 100.00 191 GLN A CA 1
ATOM 1485 C C . GLN A 1 191 ? 66.831 131.073 68.723 1.00 100.00 191 GLN A C 1
ATOM 1486 O O . GLN A 1 191 ? 65.983 131.199 69.632 1.00 100.00 191 GLN A O 1
ATOM 1492 N N . LYS A 1 192 ? 66.534 130.785 67.452 1.00 99.50 192 LYS A N 1
ATOM 1493 C CA . LYS A 1 192 ? 65.127 130.543 67.038 1.00 99.50 192 LYS A CA 1
ATOM 1494 C C . LYS A 1 192 ? 64.591 129.297 67.757 1.00 99.50 192 LYS A C 1
ATOM 1495 O O . LYS A 1 192 ? 63.443 129.344 68.255 1.00 99.50 192 LYS A O 1
ATOM 1501 N N . GLN A 1 193 ? 65.399 128.234 67.819 1.00 100.00 193 GLN A N 1
ATOM 1502 C CA . GLN A 1 193 ? 64.975 126.987 68.508 1.00 100.00 193 GLN A CA 1
ATOM 1503 C C . GLN A 1 193 ? 64.773 127.291 69.998 1.00 100.00 193 GLN A C 1
ATOM 1504 O O . GLN A 1 193 ? 63.774 126.817 70.576 1.00 100.00 193 GLN A O 1
ATOM 1510 N N . MET A 1 194 ? 65.682 128.070 70.586 1.00 100.00 194 MET A N 1
ATOM 1511 C CA . MET A 1 194 ? 65.544 128.447 72.014 1.00 100.00 194 MET A CA 1
ATOM 1512 C C . MET A 1 194 ? 64.262 129.267 72.171 1.00 100.00 194 MET A C 1
ATOM 1513 O O . MET A 1 194 ? 63.515 129.020 73.133 1.00 100.00 194 MET A O 1
ATOM 1518 N N . ASP A 1 195 ? 63.986 130.163 71.223 1.00 100.00 195 ASP A N 1
ATOM 1519 C CA . ASP A 1 195 ? 62.813 131.056 71.405 1.00 100.00 195 ASP A CA 1
ATOM 1520 C C . ASP A 1 195 ? 61.561 130.183 71.518 1.00 100.00 195 ASP A C 1
ATOM 1521 O O . ASP A 1 195 ? 60.759 130.421 72.444 1.00 100.00 195 ASP A O 1
ATOM 1526 N N . ARG A 1 196 ? 61.409 129.197 70.629 1.00 100.00 196 ARG A N 1
ATOM 1527 C CA . ARG A 1 196 ? 60.159 128.395 70.672 1.00 100.00 196 ARG A CA 1
ATOM 1528 C C . ARG A 1 196 ? 60.117 127.560 7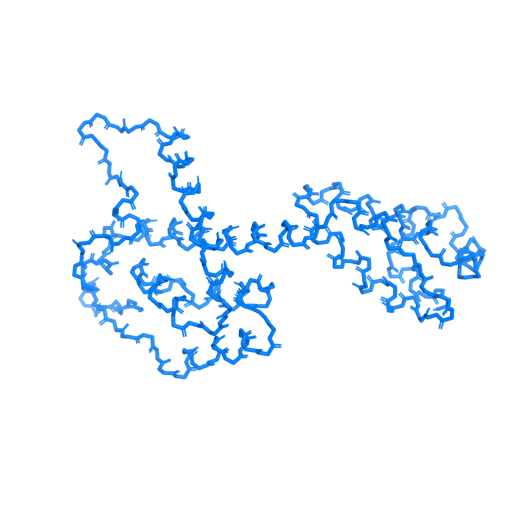1.968 1.00 100.00 196 ARG A C 1
ATOM 1529 O O . ARG A 1 196 ? 59.065 127.581 72.642 1.00 100.00 196 ARG A O 1
ATOM 1537 N N . THR A 1 197 ? 61.208 126.861 72.306 1.00 97.09 197 THR A N 1
ATOM 1538 C CA . THR A 1 197 ? 61.180 125.985 73.502 1.00 97.09 197 THR A CA 1
ATOM 1539 C C . THR A 1 197 ? 61.168 126.810 74.777 1.00 97.09 197 THR A C 1
ATOM 1540 O O . THR A 1 197 ? 60.341 126.509 75.665 1.00 97.09 197 THR A O 1
ATOM 1544 N N . LEU A 1 198 ? 62.047 127.813 74.875 1.00 91.23 198 LEU A N 1
ATOM 1545 C CA . LEU A 1 198 ? 62.146 128.648 76.103 1.00 91.23 198 LEU A CA 1
ATOM 1546 C C . LEU A 1 198 ? 60.888 129.514 76.238 1.00 91.23 198 LEU A C 1
ATOM 1547 O O . LEU A 1 198 ? 60.420 129.704 77.380 1.00 91.23 198 LEU A O 1
ATOM 1552 N N . GLY A 1 199 ? 60.367 130.017 75.116 1.00 83.09 199 GLY A N 1
ATOM 1553 C CA . GLY A 1 199 ? 59.229 130.951 75.192 1.00 83.09 199 GLY A CA 1
ATOM 1554 C C . GLY A 1 199 ? 59.640 132.192 75.958 1.00 83.09 199 GLY A C 1
ATOM 1555 O O . GLY A 1 199 ? 60.697 132.764 75.623 1.00 83.09 199 GLY A O 1
ATOM 1556 N N . GLN A 1 200 ? 58.849 132.594 76.955 1.00 81.01 200 GLN A N 1
ATOM 1557 C CA . GLN A 1 200 ? 59.142 133.832 77.722 1.00 81.01 200 GLN A CA 1
ATOM 1558 C C . GLN A 1 200 ? 60.490 133.692 78.448 1.00 81.01 200 GLN A C 1
ATOM 1559 O O . GLN A 1 200 ? 61.068 134.737 78.823 1.00 81.01 200 GLN A O 1
ATOM 1565 N N . ARG A 1 201 ? 60.987 132.464 78.622 1.00 87.21 201 ARG A N 1
ATOM 1566 C CA . ARG A 1 201 ? 62.226 132.285 79.417 1.00 87.21 201 ARG A CA 1
ATOM 1567 C C . ARG A 1 201 ? 63.427 132.716 78.564 1.00 87.21 201 ARG A C 1
ATOM 1568 O O . ARG A 1 201 ? 64.468 132.035 78.625 1.00 87.21 201 ARG A O 1
ATOM 1576 N N . VAL A 1 202 ? 63.291 133.806 77.804 1.00 100.00 202 VAL A N 1
ATOM 1577 C CA . VAL A 1 202 ? 64.401 134.215 76.895 1.00 100.00 202 VAL A CA 1
ATOM 1578 C C . VAL A 1 202 ? 65.629 134.486 77.772 1.00 100.00 202 VAL A C 1
ATOM 1579 O O . VAL A 1 202 ? 66.729 134.014 77.412 1.00 100.00 202 VAL A O 1
ATOM 1583 N N . GLN A 1 203 ? 65.440 135.196 78.887 1.00 100.00 203 GLN A N 1
ATOM 1584 C CA . GLN A 1 203 ? 66.552 135.421 79.844 1.00 100.00 203 GLN A CA 1
ATOM 1585 C C . GLN A 1 203 ? 66.293 134.558 81.084 1.00 100.00 203 GLN A C 1
ATOM 1586 O O . GLN A 1 203 ? 67.263 134.219 81.794 1.00 100.00 203 GLN A O 1
ATOM 1592 N N . GLN A 1 204 ? 65.029 134.191 81.309 1.00 95.18 204 GLN A N 1
ATOM 1593 C CA . GLN A 1 204 ? 64.659 133.394 82.506 1.00 95.18 204 GLN A CA 1
ATOM 1594 C C . GLN A 1 204 ? 65.345 132.024 82.445 1.00 95.18 204 GLN A C 1
ATOM 1595 O O . GLN A 1 204 ? 65.799 131.544 83.506 1.00 95.18 204 GLN A O 1
ATOM 1601 N N . ALA A 1 205 ? 65.413 131.419 81.255 1.00 89.30 205 ALA A N 1
ATOM 1602 C CA . ALA A 1 205 ? 65.973 130.051 81.139 1.00 89.30 205 ALA A CA 1
ATOM 1603 C C . ALA A 1 205 ? 67.447 130.030 81.539 1.00 89.30 205 ALA A C 1
ATOM 1604 O O . ALA A 1 205 ? 68.191 130.963 81.167 1.00 89.30 205 ALA A O 1
ATOM 1606 N N . SER A 1 206 ? 67.855 128.986 82.264 1.00 97.96 206 SER A N 1
ATOM 1607 C CA . SER A 1 206 ? 69.278 128.829 82.657 1.00 97.96 206 SER A CA 1
ATOM 1608 C C . SER A 1 206 ? 70.076 128.317 81.452 1.00 97.96 206 SER A C 1
ATOM 1609 O O . SER A 1 206 ? 69.449 127.889 80.459 1.00 97.96 206 SER A O 1
ATOM 1612 N N . VAL A 1 207 ? 71.406 128.346 81.550 1.00 100.00 207 VAL A N 1
ATOM 1613 C CA . VAL A 1 207 ? 72.269 127.870 80.431 1.00 100.00 207 VAL A CA 1
ATOM 1614 C C . VAL A 1 207 ? 71.922 126.396 80.171 1.00 100.00 207 VAL A C 1
ATOM 1615 O O . VAL A 1 207 ? 71.883 126.003 78.991 1.00 100.00 207 VAL A O 1
ATOM 1619 N N . GLU A 1 208 ? 71.648 125.630 81.231 1.00 100.00 208 GLU A N 1
ATOM 1620 C CA . GLU A 1 208 ? 71.289 124.196 81.078 1.00 100.00 208 GLU A CA 1
ATOM 1621 C C . GLU A 1 208 ? 70.014 124.064 80.233 1.00 100.00 208 GLU A C 1
ATOM 1622 O O . GLU A 1 208 ? 69.979 123.182 79.346 1.00 100.00 208 GLU A O 1
ATOM 1628 N N . GLU A 1 209 ? 69.018 124.915 80.485 1.00 100.00 209 GLU A N 1
ATOM 1629 C CA . GLU A 1 209 ? 67.772 124.886 79.677 1.00 100.00 209 GLU A CA 1
ATOM 1630 C C . GLU A 1 209 ? 68.136 125.224 78.226 1.00 100.00 209 GLU A C 1
ATOM 1631 O O . GLU A 1 209 ? 67.598 124.571 77.308 1.00 100.00 209 GLU A O 1
ATOM 1637 N N . LYS A 1 210 ? 69.020 126.205 78.037 1.00 100.00 210 LYS A N 1
ATOM 1638 C CA . LYS A 1 210 ? 69.477 126.581 76.673 1.00 100.00 210 LYS A CA 1
ATOM 1639 C C . LYS A 1 210 ? 70.232 125.393 76.053 1.00 100.00 210 LYS A C 1
ATOM 1640 O O . LYS A 1 210 ? 70.099 125.183 74.829 1.00 100.00 210 LYS A O 1
ATOM 1646 N N . MET A 1 211 ? 70.989 124.652 76.867 1.00 100.00 211 MET A N 1
ATOM 1647 C CA . MET A 1 211 ? 71.766 123.489 76.361 1.00 100.00 211 MET A CA 1
ATOM 1648 C C . MET A 1 211 ? 70.796 122.458 75.763 1.00 100.00 211 MET A C 1
ATOM 1649 O O . MET A 1 211 ? 71.182 121.779 74.787 1.00 100.00 211 MET A O 1
ATOM 1654 N N . GLN A 1 212 ? 69.596 122.341 76.334 1.00 100.00 212 GLN A N 1
ATOM 1655 C CA . GLN A 1 212 ? 68.620 121.341 75.835 1.00 100.00 212 GLN A CA 1
ATOM 1656 C C . GLN A 1 212 ? 68.330 121.656 74.359 1.00 100.00 212 GLN A C 1
ATOM 1657 O O . GLN A 1 212 ? 68.250 120.699 73.560 1.00 100.00 212 GLN A O 1
ATOM 1663 N N . ALA A 1 213 ? 68.190 122.939 74.010 1.00 100.00 213 ALA A N 1
ATOM 1664 C CA . ALA A 1 213 ? 68.004 123.325 72.589 1.00 100.00 213 ALA A CA 1
ATOM 1665 C C . ALA A 1 213 ? 69.305 123.074 71.821 1.00 100.00 213 ALA A C 1
ATOM 1666 O O . ALA A 1 213 ? 70.387 123.273 72.414 1.00 100.00 213 ALA A O 1
ATOM 1668 N N . CYS A 1 214 ? 69.211 122.677 70.547 1.00 30.00 214 CYS A N 1
ATOM 1669 C CA . CYS A 1 214 ? 70.419 122.343 69.742 1.00 30.00 214 CYS A CA 1
ATOM 1670 C C . CYS A 1 214 ? 71.554 121.891 70.677 1.00 30.00 214 CYS A C 1
ATOM 1671 O O . CYS A 1 214 ? 72.703 122.323 70.434 1.00 30.00 214 CYS A O 1
#

Nearest PDB structures (foldseek):
  5na2-assembly1_B  TM=6.067E-01  e=7.936E-11  Feline immunodeficiency virus (isolate Petaluma)
  8ckv-assembly1_A  TM=8.418E-01  e=1.215E-08  Human immunodeficiency virus 1
  4u0d-assembly1_B  TM=8.286E-01  e=6.500E-08  Human immunodeficiency virus type 1 (NEW YORK-5 ISOLATE)
  7t15-assembly1_B  TM=8.004E-01  e=3.910E-08  Simian immunodeficiency virus - cpz
  2xgu-assembly1_B  TM=8.552E-01  e=7.452E-07  Oryctolagus cuniculus

InterPro domains:
  IPR001878 Zinc finger, CCHC-type [PF00098] (380-396)
  IPR001878 Zinc finger, CCHC-type [PF00098] (399-414)
  IPR001878 Zinc finger, CCHC-type [PS50158] (380-396)
  IPR001878 Zinc finger, CCHC-type [PS50158] (400-414)
  IPR001878 Zinc finger, CCHC-type [SM00343] (380-396)
  IPR001878 Zinc finger, CCHC-type [SM00343] (399-415)
  IPR008916 Retrovirus capsid, C-terminal [G3DSA:1.10.1200.30] (272-368)
  IPR008919 Retrovirus capsid, N-terminal [G3DSA:1.10.375.10] (136-271)
  IPR008919 Retrovirus capsid, N-terminal [SSF47943] (136-284)
  IPR036875 Zinc finger, CCHC-type superfamily [SSF57756] (371-416)
  IPR045345 Retroviral nucleocapsid Gag protein p24, C-terminal domain [PF19317] (281-330)
  IPR050195 Primate lentivirus group Gag polyprotein-like [PTHR40389] (122-435)

Organism: Caprine arthritis encephalitis virus (strain Cork) (NCBI:txid11661)

Radius of gyration: 22.09 Å; Cα contacts (8 Å, |Δi|>4): 251; chains: 1; bounding box: 56×38×58 Å

Foldseek 3Di:
DWDQDPVGWIFFDADDVVLLVVLQVQCVVPNLLDVVSLVSCVVPQLQPFLQNNVVSSVVHDDDPVLVVQLVVQLVVLQVCVPVVDPQDVVRHLDHLCLLNVPPHDSGGSNGPSNSVSSVSSSVSSSVSSLVSQLVVDDPCQLVVQAQPVPDQLVVSLVSNLVSLVSHPPDPVVSQQSQLASSLVSYDVVLNVQCCVQCPVSSSPDGSVSSNVGD

Secondary structure (DSSP, 8-state):
-EEE-TTS-EEE-PPPHHHHHHHHHHHHHS-SSSHHHHHHHHHH-SSS-HHHHHHHHHTS---HHHHHHHHHHHHHHHHHHHHHSPPPGGG-S--HHHHHT-S--TTTTTSGGGHHHHHHHHHHHHHHHHHHHHHTS-TTHHHH--PPTT--HHHHHHHHHHHHHHS-S-HHHHHHHHHHHHHHHS-HHHHHHHHHHHTTTTTTS-HHHHHH--

Solvent-accessible surface area: 11860 Å² total; per-residue (Å²): 9,19,55,106,95,115,112,45,41,29,23,89,84,53,24,74,73,120,36,39,106,62,0,55,55,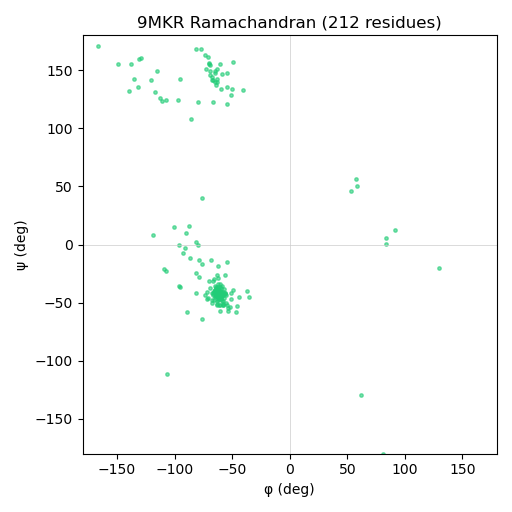16,2,125,130,103,17,3,31,29,38,43,0,10,152,48,2,37,170,65,1,90,72,1,0,0,36,4,0,36,77,7,16,67,109,0,36,36,105,172,61,32,61,101,64,6,82,36,49,3,80,53,19,6,60,88,57,125,145,112,72,99,94,59,131,118,37,30,72,37,56,18,81,72,0,31,10,89,87,39,96,32,86,33,0,0,51,71,120,5,41,103,0,21,104,26,0,20,94,12,0,19,40,0,0,91,26,8,36,42,87,80,79,150,104,25,21,3,114,90,22,114,9,120,103,146,71,68,1,114,63,0,5,54,89,0,60,93,9,0,53,6,22,95,47,96,101,96,84,39,55,117,16,55,58,30,13,0,24,62,6,2,28,59,99,10,51,142,60,0,70,185,75,7,30,152,91,57,70,111,0,43,19,120,53,0,82,142,10,68